Protein AF-A0A1B6FV86-F1 (afdb_monomer_lite)

Sequence (336 aa):
STDTETLLQRIIQLVPPENNPKRLYDQMTKYIEGSVDEIPENNNPLPTEMADIYYLIADHHFKAKTWTKALRYHTLDVCNNPERVDSWACLALARGSMLETKLNSCDALKSELDFLKKAQMSCRCYKTSLELDSGLPTLWIEYGSFSYMVHSFCSRLLKQEQNLSLEMFETLETQKEGMIQAALHCFSEANKLWYTEDGQEMQDERWLHHYMLGKIAEKKQEPASQFLSHYLKSMEFLHLNNAMYPSLVTYNSPQYLAVEALELYYRIHAVILKTLEQSEDKPVDPALRTLFRETIGKVAAGSFARRVTRSEESEGANSGKKTIYIDSEETRMATV

Secondary structure (DSSP, 8-state):
-HHHHHHHHHHHTTS-TTT-GGGGHHHHHHHHHTS-SSPPP-SSPPPGGGTTHHHHHHHHHHHTT-HHHHHHHHHHHHHH-TT-HHHHHHHHHHHHHHHHHHHHT-PPPS-HHHHHHHHHHHHHHHHHHHHH-TT-HHHHHHHHHHHHHHHHHHHHHHHH-S---HHHHHHHHHHHHHHHHHHHHHHHHHHHHHTSTGGGGS---HHHHHHHHHHHHHHTT--HHHHHHHHHHHHHHHHHTT----SS--SSSPPTTHHHHHHHHHHHHHHHHHHHHTTTTSPPPHHHHHHHHHHHHHHHHSHHHHT--HHHHHHHHHHTTS--------------

Structure (mmCIF, N/CA/C/O backbone):
data_AF-A0A1B6FV86-F1
#
_entry.id   AF-A0A1B6FV86-F1
#
loop_
_atom_site.group_PDB
_atom_site.id
_atom_site.type_symbol
_atom_site.label_atom_id
_atom_site.label_alt_id
_atom_site.label_comp_id
_atom_site.label_asym_id
_atom_site.label_entity_id
_atom_site.label_seq_id
_atom_site.pdbx_PDB_ins_code
_atom_site.Cartn_x
_atom_site.Cartn_y
_atom_site.Cartn_z
_atom_site.occupancy
_atom_site.B_iso_or_equiv
_atom_site.auth_seq_id
_atom_site.auth_comp_id
_atom_site.auth_asym_id
_atom_site.auth_atom_id
_atom_site.pdbx_PDB_model_num
ATOM 1 N N . SER A 1 1 ? 29.298 -4.304 -5.342 1.00 79.69 1 SER A N 1
ATOM 2 C CA . SER A 1 1 ? 29.940 -3.074 -4.828 1.00 79.69 1 SER A CA 1
ATOM 3 C C . SER A 1 1 ? 29.804 -1.975 -5.877 1.00 79.69 1 SER A C 1
ATOM 5 O O . SER A 1 1 ? 29.280 -2.257 -6.951 1.00 79.69 1 SER A O 1
ATOM 7 N N . THR A 1 2 ? 30.258 -0.748 -5.607 1.00 86.75 2 THR A N 1
ATOM 8 C CA . THR A 1 2 ? 30.319 0.328 -6.617 1.00 86.75 2 THR A CA 1
ATOM 9 C C . THR A 1 2 ? 31.151 -0.077 -7.839 1.00 86.75 2 THR A C 1
ATOM 11 O O . THR A 1 2 ? 30.746 0.181 -8.966 1.00 86.75 2 THR A O 1
ATOM 14 N N . ASP A 1 3 ? 32.251 -0.812 -7.640 1.00 89.75 3 ASP A N 1
ATOM 15 C CA . ASP A 1 3 ? 33.088 -1.308 -8.746 1.00 89.75 3 ASP A CA 1
ATOM 16 C C . ASP A 1 3 ? 32.319 -2.258 -9.674 1.00 89.75 3 ASP A C 1
ATOM 18 O O . ASP A 1 3 ? 32.478 -2.209 -10.893 1.00 89.75 3 ASP A O 1
ATOM 22 N N . THR A 1 4 ? 31.443 -3.094 -9.101 1.00 89.75 4 THR A N 1
ATOM 23 C CA . THR A 1 4 ? 30.549 -3.967 -9.872 1.00 89.75 4 THR A CA 1
ATOM 24 C C . THR A 1 4 ? 29.577 -3.144 -10.712 1.00 89.75 4 THR A C 1
ATOM 26 O O . THR A 1 4 ? 29.448 -3.401 -11.902 1.00 89.75 4 THR A O 1
ATOM 29 N N . GLU A 1 5 ? 28.926 -2.133 -10.130 1.00 93.00 5 GLU A N 1
ATOM 30 C CA . GLU A 1 5 ? 28.002 -1.261 -10.869 1.00 93.00 5 GLU A CA 1
ATOM 31 C C . GLU A 1 5 ? 28.707 -0.553 -12.034 1.00 93.00 5 GLU A C 1
ATOM 33 O O . GLU A 1 5 ? 28.198 -0.558 -13.156 1.00 93.00 5 GLU A O 1
ATOM 38 N N . THR A 1 6 ? 29.918 -0.045 -11.810 1.00 93.94 6 THR A N 1
ATOM 39 C CA . THR A 1 6 ? 30.692 0.648 -12.844 1.00 93.94 6 THR A CA 1
ATOM 40 C C . THR A 1 6 ? 31.118 -0.302 -13.965 1.00 93.94 6 THR A C 1
ATOM 42 O O . THR A 1 6 ? 31.094 0.074 -15.140 1.00 93.94 6 THR A O 1
ATOM 45 N N . LEU A 1 7 ? 31.473 -1.548 -13.635 1.00 95.38 7 LEU A N 1
ATOM 46 C CA . LEU A 1 7 ? 31.746 -2.586 -14.628 1.00 95.38 7 LEU A CA 1
ATOM 47 C C . LEU A 1 7 ? 30.503 -2.881 -15.480 1.00 95.38 7 LEU A C 1
ATOM 49 O O . LEU A 1 7 ? 30.591 -2.843 -16.707 1.00 95.38 7 LEU A O 1
ATOM 53 N N . LEU A 1 8 ? 29.345 -3.112 -14.853 1.00 95.81 8 LEU A N 1
ATOM 54 C CA . LEU A 1 8 ? 28.094 -3.380 -15.569 1.00 95.81 8 LEU A CA 1
ATOM 55 C C . LEU A 1 8 ? 27.690 -2.193 -16.460 1.00 95.81 8 LEU A C 1
ATOM 57 O O . LEU A 1 8 ? 27.282 -2.392 -17.603 1.00 95.81 8 LEU A O 1
ATOM 61 N N . GLN A 1 9 ? 27.889 -0.954 -15.997 1.00 94.56 9 GLN A N 1
ATOM 62 C CA . GLN A 1 9 ? 27.648 0.245 -16.804 1.00 94.56 9 GLN A CA 1
ATOM 63 C C . GLN A 1 9 ? 28.547 0.339 -18.041 1.00 94.56 9 GLN A C 1
ATOM 65 O O . GLN A 1 9 ? 28.104 0.829 -19.079 1.00 94.56 9 GLN A O 1
ATOM 70 N N . ARG A 1 10 ? 29.798 -0.129 -17.965 1.00 95.81 10 ARG A N 1
ATOM 71 C CA . ARG A 1 10 ? 30.677 -0.220 -19.143 1.00 95.81 10 ARG A CA 1
ATOM 72 C C . ARG A 1 10 ? 30.218 -1.313 -20.099 1.00 95.81 10 ARG A C 1
ATOM 74 O O . ARG A 1 10 ? 30.247 -1.103 -21.305 1.00 95.81 10 ARG A O 1
ATOM 81 N N . ILE A 1 11 ? 29.752 -2.444 -19.575 1.00 94.88 11 ILE A N 1
ATOM 82 C CA . ILE A 1 11 ? 29.253 -3.555 -20.391 1.00 94.88 11 ILE A CA 1
ATOM 83 C C . ILE A 1 11 ? 28.005 -3.134 -21.183 1.00 94.88 11 ILE A C 1
ATOM 85 O O . ILE A 1 11 ? 27.957 -3.358 -22.390 1.00 94.88 11 ILE A O 1
ATOM 89 N N . ILE A 1 12 ? 27.031 -2.448 -20.567 1.00 96.00 12 ILE A N 1
ATOM 90 C CA . ILE A 1 12 ? 25.820 -2.004 -21.290 1.00 96.00 12 ILE A CA 1
ATOM 91 C C . ILE A 1 12 ? 26.105 -0.974 -22.398 1.00 96.00 12 ILE A C 1
ATOM 93 O O . ILE A 1 12 ? 25.269 -0.785 -23.277 1.00 96.00 12 ILE A O 1
ATOM 97 N N . GLN A 1 13 ? 27.265 -0.302 -22.383 1.00 94.62 13 GLN A N 1
ATOM 98 C CA . GLN A 1 13 ? 27.682 0.597 -23.472 1.00 94.62 13 GLN A CA 1
ATOM 99 C C . GLN A 1 13 ? 28.137 -0.161 -24.724 1.00 94.62 13 GLN A C 1
ATOM 101 O O . GLN A 1 13 ? 28.189 0.431 -25.799 1.00 94.62 13 GLN A O 1
ATOM 106 N N . LEU A 1 14 ? 28.452 -1.451 -24.591 1.00 94.38 14 LEU A N 1
ATOM 107 C CA . LEU A 1 14 ? 28.851 -2.327 -25.693 1.00 94.38 14 LEU A CA 1
ATOM 108 C C . LEU A 1 14 ? 27.660 -3.077 -26.309 1.00 94.38 14 LEU A C 1
ATOM 110 O O . LEU A 1 14 ? 27.839 -3.788 -27.294 1.00 94.38 14 LEU A O 1
ATOM 114 N N . VAL A 1 15 ? 26.456 -2.932 -25.740 1.00 94.12 15 VAL A N 1
ATOM 115 C CA . VAL A 1 15 ? 25.238 -3.574 -26.248 1.00 94.12 15 VAL A CA 1
ATOM 116 C C . VAL A 1 15 ? 24.878 -2.977 -27.614 1.00 94.12 15 VAL A C 1
ATOM 118 O O . VAL A 1 15 ? 24.689 -1.756 -27.700 1.00 94.12 15 VAL A O 1
ATOM 121 N N . PRO A 1 16 ? 24.740 -3.805 -28.668 1.00 93.94 16 PRO A N 1
ATOM 122 C CA . PRO A 1 16 ? 24.332 -3.336 -29.985 1.00 93.94 16 PRO A CA 1
ATOM 123 C C . PRO A 1 16 ? 22.984 -2.595 -29.942 1.00 93.94 16 PRO A C 1
ATOM 125 O O . PRO A 1 16 ? 22.100 -2.987 -29.171 1.00 93.94 16 PRO A O 1
ATOM 128 N N . PRO A 1 17 ? 22.785 -1.529 -30.741 1.00 92.94 17 PRO A N 1
ATOM 129 C CA . PRO A 1 17 ? 21.547 -0.742 -30.734 1.00 92.94 17 PRO A CA 1
ATOM 130 C C . PRO A 1 17 ? 20.266 -1.571 -30.903 1.00 92.94 17 PRO A C 1
ATOM 132 O O . PRO A 1 17 ? 19.247 -1.260 -30.291 1.00 92.94 17 PRO A O 1
ATOM 135 N N . GLU A 1 18 ? 20.324 -2.632 -31.700 1.00 93.06 18 GLU A N 1
ATOM 136 C CA . GLU A 1 18 ? 19.225 -3.548 -31.988 1.00 93.06 18 GLU A CA 1
ATOM 137 C C . GLU A 1 18 ? 18.808 -4.402 -30.780 1.00 93.06 18 GLU A C 1
ATOM 139 O O . GLU A 1 18 ? 17.623 -4.715 -30.657 1.00 93.06 18 GLU A O 1
ATOM 144 N N . ASN A 1 19 ? 19.740 -4.743 -29.883 1.00 93.88 19 ASN A N 1
ATOM 145 C CA . ASN A 1 19 ? 19.478 -5.478 -28.637 1.00 93.88 19 ASN A CA 1
ATOM 146 C C . ASN A 1 19 ? 19.234 -4.539 -27.448 1.00 93.88 19 ASN A C 1
ATOM 148 O O . ASN A 1 19 ? 18.856 -4.978 -26.364 1.00 93.88 19 ASN A O 1
ATOM 152 N N . ASN A 1 20 ? 19.482 -3.238 -27.613 1.00 94.69 20 ASN A N 1
ATOM 153 C CA . ASN A 1 20 ? 19.390 -2.289 -26.518 1.00 94.69 20 ASN A CA 1
ATOM 154 C C . ASN A 1 20 ? 17.914 -2.031 -26.147 1.00 94.69 20 ASN A C 1
ATOM 156 O O . ASN A 1 20 ? 17.175 -1.457 -26.958 1.00 94.69 20 ASN A O 1
ATOM 160 N N . PRO A 1 21 ? 17.474 -2.346 -24.910 1.00 96.12 21 PRO A N 1
ATOM 161 C CA . PRO A 1 21 ? 16.077 -2.185 -24.498 1.00 96.12 21 PRO A CA 1
ATOM 162 C C . PRO A 1 21 ? 15.603 -0.728 -24.521 1.00 96.12 21 PRO A C 1
ATOM 164 O O . PRO A 1 21 ? 14.400 -0.466 -24.519 1.00 96.12 21 PRO A O 1
ATOM 167 N N . LYS A 1 22 ? 16.520 0.246 -24.631 1.00 96.38 22 LYS A N 1
ATOM 168 C CA . LYS A 1 22 ? 16.180 1.661 -24.823 1.00 96.38 22 LYS A CA 1
ATOM 169 C C . LYS A 1 22 ? 15.247 1.892 -26.019 1.00 96.38 22 LYS A C 1
ATOM 171 O O . LYS A 1 22 ? 14.461 2.833 -25.977 1.00 96.38 22 LYS A O 1
ATOM 176 N N . ARG A 1 23 ? 15.282 1.033 -27.045 1.00 96.62 23 ARG A N 1
ATOM 177 C CA . ARG A 1 23 ? 14.371 1.099 -28.204 1.00 96.62 23 ARG A CA 1
ATOM 178 C C . ARG A 1 23 ? 12.884 0.980 -27.829 1.00 96.62 23 ARG A C 1
ATOM 180 O O . ARG A 1 23 ? 12.042 1.490 -28.559 1.00 96.62 23 ARG A O 1
ATOM 187 N N . LEU A 1 24 ? 12.569 0.332 -26.703 1.00 97.62 24 LEU A N 1
ATOM 188 C CA . LEU A 1 24 ? 11.203 0.136 -26.199 1.00 97.62 24 LEU A CA 1
ATOM 189 C C . LEU A 1 24 ? 10.837 1.110 -25.072 1.00 97.62 24 LEU A C 1
ATOM 191 O O . LEU A 1 24 ? 9.680 1.160 -24.662 1.00 97.62 24 LEU A O 1
ATOM 195 N N . TYR A 1 25 ? 11.795 1.902 -24.585 1.00 97.44 25 TYR A N 1
ATOM 196 C CA . TYR A 1 25 ? 11.649 2.697 -23.364 1.00 97.44 25 TYR A CA 1
ATOM 197 C C . TYR A 1 25 ? 10.448 3.648 -23.404 1.00 97.44 25 TYR A C 1
ATOM 199 O O . TYR A 1 25 ? 9.687 3.724 -22.440 1.00 97.44 25 TYR A O 1
ATOM 207 N N . ASP A 1 26 ? 10.242 4.346 -24.522 1.00 97.38 26 ASP A N 1
ATOM 208 C CA . ASP A 1 26 ? 9.137 5.301 -24.660 1.00 97.38 26 ASP A CA 1
ATOM 209 C C . ASP A 1 26 ? 7.776 4.592 -24.710 1.00 97.38 26 ASP A C 1
ATOM 211 O O . ASP A 1 26 ? 6.803 5.073 -24.133 1.00 97.38 26 ASP A O 1
ATOM 215 N N . GLN A 1 27 ? 7.698 3.428 -25.363 1.00 97.44 27 GLN A N 1
ATOM 216 C CA . GLN A 1 27 ? 6.469 2.626 -25.422 1.00 97.44 27 GLN A CA 1
ATOM 217 C C . GLN A 1 27 ? 6.145 2.016 -24.056 1.00 97.44 27 GLN A C 1
ATOM 219 O O . GLN A 1 27 ? 5.007 2.090 -23.601 1.00 97.44 27 GLN A O 1
ATOM 224 N N . MET A 1 28 ? 7.159 1.505 -23.358 1.00 98.12 28 MET A N 1
ATOM 225 C CA . MET A 1 28 ? 7.019 0.997 -21.997 1.00 98.12 28 MET A CA 1
ATOM 226 C C . MET A 1 28 ? 6.614 2.108 -21.024 1.00 98.12 28 MET A C 1
ATOM 228 O O . MET A 1 28 ? 5.786 1.902 -20.143 1.00 98.12 28 MET A O 1
ATOM 232 N N . THR A 1 29 ? 7.151 3.316 -21.200 1.00 97.56 29 THR A N 1
ATOM 233 C CA . THR A 1 29 ? 6.748 4.478 -20.402 1.00 97.56 29 THR A CA 1
ATOM 234 C C . THR A 1 29 ? 5.276 4.809 -20.636 1.00 97.56 29 THR A C 1
ATOM 236 O O . THR A 1 29 ? 4.545 4.968 -19.664 1.00 97.56 29 THR A O 1
ATOM 239 N N . LYS A 1 30 ? 4.804 4.806 -21.891 1.00 97.44 30 LYS A N 1
ATOM 240 C CA . LYS A 1 30 ? 3.376 4.980 -22.207 1.00 97.44 30 LYS A CA 1
ATOM 241 C C . LYS A 1 30 ? 2.499 3.902 -21.574 1.00 97.44 30 LYS A C 1
ATOM 243 O O . LYS A 1 30 ? 1.404 4.227 -21.115 1.00 97.44 30 LYS A O 1
ATOM 248 N N . TYR A 1 31 ? 2.968 2.651 -21.532 1.00 97.81 31 TYR A N 1
ATOM 249 C CA . TYR A 1 31 ? 2.277 1.585 -20.809 1.00 97.81 31 TYR A CA 1
ATOM 250 C C . TYR A 1 31 ? 2.189 1.954 -19.330 1.00 97.81 31 TYR A C 1
ATOM 252 O O . TYR A 1 31 ? 1.092 2.128 -18.815 1.00 97.81 31 TYR A O 1
ATOM 260 N N . ILE A 1 32 ? 3.316 2.214 -18.664 1.00 97.88 32 ILE A N 1
ATOM 261 C CA . ILE A 1 32 ? 3.346 2.589 -17.241 1.00 97.88 32 ILE A CA 1
ATOM 262 C C . ILE A 1 32 ? 2.443 3.802 -16.942 1.00 97.88 32 ILE A C 1
ATOM 264 O O . ILE A 1 32 ? 1.784 3.832 -15.908 1.00 97.88 32 ILE A O 1
ATOM 268 N N . GLU A 1 33 ? 2.384 4.787 -17.839 1.00 95.81 33 GLU A N 1
ATOM 269 C CA . GLU A 1 33 ? 1.574 6.006 -17.707 1.00 95.81 33 GLU A CA 1
ATOM 270 C C . GLU A 1 33 ? 0.063 5.805 -17.853 1.00 95.81 33 GLU A C 1
ATOM 272 O O . GLU A 1 33 ? -0.683 6.723 -17.523 1.00 95.81 33 GLU A O 1
ATOM 277 N N . GLY A 1 34 ? -0.411 4.658 -18.342 1.00 93.81 34 GLY A N 1
ATOM 278 C CA . GLY A 1 34 ? -1.843 4.493 -18.629 1.00 93.81 34 GLY A CA 1
ATOM 279 C C . GLY A 1 34 ? -2.242 4.779 -20.078 1.00 93.81 34 GLY A C 1
ATOM 280 O O . GLY A 1 34 ? -3.418 4.682 -20.400 1.00 93.81 34 GLY A O 1
ATOM 281 N N . SER A 1 35 ? -1.304 5.167 -20.948 1.00 95.12 35 SER A N 1
ATOM 282 C CA . SER A 1 35 ? -1.621 5.649 -22.305 1.00 95.12 35 SER A CA 1
ATOM 283 C C . SER A 1 35 ? -1.833 4.530 -23.328 1.00 95.12 35 SER A C 1
ATOM 285 O O . SER A 1 35 ? -2.452 4.758 -24.364 1.00 95.12 35 SER A O 1
ATOM 287 N N . VAL A 1 36 ? -1.278 3.346 -23.069 1.00 94.94 36 VAL A N 1
ATOM 288 C CA . VAL A 1 36 ? -1.491 2.119 -23.853 1.00 94.94 36 VAL A CA 1
ATOM 289 C C . VAL A 1 36 ? -1.719 0.953 -22.900 1.00 94.94 36 VAL A C 1
ATOM 291 O O . VAL A 1 36 ? -1.244 1.004 -21.764 1.00 94.94 36 VAL A O 1
ATOM 294 N N . ASP A 1 37 ? -2.421 -0.084 -23.352 1.00 92.94 37 ASP A N 1
ATOM 295 C CA . ASP A 1 37 ? -2.804 -1.217 -22.499 1.00 92.94 37 ASP A CA 1
ATOM 296 C C . ASP A 1 37 ? -1.944 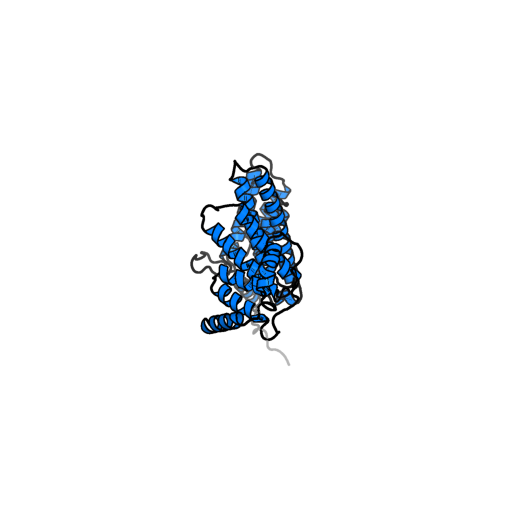-2.465 -22.649 1.00 92.94 37 ASP A C 1
ATOM 298 O O . ASP A 1 37 ? -1.959 -3.328 -21.775 1.00 92.94 37 ASP A O 1
ATOM 302 N N . GLU A 1 38 ? -1.134 -2.520 -23.700 1.00 94.00 38 GLU A N 1
ATOM 303 C CA . GLU A 1 38 ? -0.274 -3.659 -23.993 1.00 94.00 38 GLU A CA 1
ATOM 304 C C . GLU A 1 38 ? 1.184 -3.349 -23.648 1.00 94.00 38 GLU A C 1
ATOM 306 O O . GLU A 1 38 ? 1.690 -2.247 -23.897 1.00 94.00 38 GLU A O 1
ATOM 311 N N . ILE A 1 39 ? 1.861 -4.339 -23.067 1.00 95.88 39 ILE A N 1
ATOM 312 C CA . ILE A 1 39 ? 3.304 -4.296 -22.838 1.00 95.88 39 ILE A CA 1
ATOM 313 C C . ILE A 1 39 ? 3.996 -4.432 -24.205 1.00 95.88 39 ILE A C 1
ATOM 315 O O . ILE A 1 39 ? 3.659 -5.345 -24.959 1.00 95.88 39 ILE A O 1
ATOM 319 N N . PRO A 1 40 ? 4.954 -3.554 -24.556 1.00 95.56 40 PRO A N 1
ATOM 320 C CA . PRO A 1 40 ? 5.606 -3.606 -25.860 1.00 95.56 40 PRO A CA 1
ATOM 321 C C . PRO A 1 40 ? 6.428 -4.889 -26.039 1.00 95.56 40 PRO A C 1
ATOM 323 O O . PRO A 1 40 ? 7.213 -5.265 -25.168 1.00 95.56 40 PRO A O 1
ATOM 326 N N . GLU A 1 41 ? 6.293 -5.521 -27.205 1.00 95.06 41 GLU A N 1
ATOM 327 C CA . GLU A 1 41 ? 6.979 -6.773 -27.527 1.00 95.06 41 GLU A CA 1
ATOM 328 C C . GLU A 1 41 ? 8.484 -6.565 -27.782 1.00 95.06 41 GLU A C 1
ATOM 330 O O . GLU A 1 41 ? 8.918 -5.710 -28.569 1.00 95.06 41 GLU A O 1
ATOM 335 N N . ASN A 1 42 ? 9.310 -7.389 -27.134 1.00 94.81 42 ASN A N 1
ATOM 336 C CA . ASN A 1 42 ? 10.758 -7.365 -27.290 1.00 94.81 42 ASN A CA 1
ATOM 337 C C . ASN A 1 42 ? 11.255 -8.422 -28.288 1.00 94.81 42 ASN A C 1
ATOM 339 O O . ASN A 1 42 ? 11.769 -9.465 -27.907 1.00 94.81 42 ASN A O 1
ATOM 343 N N . ASN A 1 43 ? 11.204 -8.091 -29.581 1.00 94.12 43 ASN A N 1
ATOM 344 C CA . ASN A 1 43 ? 11.636 -8.997 -30.667 1.00 94.12 43 ASN A CA 1
ATOM 345 C C . ASN A 1 43 ? 13.152 -9.259 -30.774 1.00 94.12 43 ASN A C 1
ATOM 347 O O . ASN A 1 43 ? 13.585 -9.986 -31.663 1.00 94.12 43 ASN A O 1
ATOM 351 N N . ASN A 1 44 ? 13.974 -8.631 -29.933 1.00 95.00 44 ASN A N 1
ATOM 352 C CA . ASN A 1 44 ? 15.426 -8.803 -29.949 1.00 95.00 44 ASN A CA 1
ATOM 353 C C . ASN A 1 44 ? 15.980 -8.587 -28.532 1.00 95.00 44 ASN A C 1
ATOM 355 O O . ASN A 1 44 ? 16.535 -7.518 -28.248 1.00 95.00 44 ASN A O 1
ATOM 359 N N . PRO A 1 45 ? 15.737 -9.543 -27.616 1.00 94.56 45 PRO A N 1
ATOM 360 C CA . PRO A 1 45 ? 16.187 -9.438 -26.238 1.00 94.56 45 PRO A CA 1
ATOM 361 C C . PRO A 1 45 ? 17.711 -9.533 -26.136 1.00 94.56 45 PRO A C 1
ATOM 363 O O . PRO A 1 45 ? 18.414 -9.911 -27.079 1.00 94.56 45 PRO A O 1
ATOM 366 N N . LEU A 1 46 ? 18.238 -9.170 -24.970 1.00 95.19 46 LEU A N 1
ATOM 367 C CA . LEU A 1 46 ? 19.628 -9.454 -24.632 1.00 95.19 46 LEU A CA 1
ATOM 368 C C . LEU A 1 46 ? 19.867 -10.972 -24.558 1.00 95.19 46 LEU A C 1
ATOM 370 O O . LEU A 1 46 ? 18.946 -11.717 -24.215 1.00 95.19 46 LEU A O 1
ATOM 374 N N . PRO A 1 47 ? 21.107 -11.432 -24.806 1.00 93.19 47 PRO A N 1
ATOM 375 C CA . PRO A 1 47 ? 21.503 -12.805 -24.508 1.00 93.19 47 PRO A CA 1
ATOM 376 C C . PRO A 1 47 ? 21.232 -13.167 -23.043 1.00 93.19 47 PRO A C 1
ATOM 378 O O . PRO A 1 47 ? 21.345 -12.311 -22.160 1.00 93.19 47 PRO A O 1
ATOM 381 N N . THR A 1 48 ? 20.927 -14.438 -22.778 1.00 92.12 48 THR A N 1
ATOM 382 C CA . THR A 1 48 ? 20.573 -14.946 -21.443 1.00 92.12 48 THR A CA 1
ATOM 383 C C . THR A 1 48 ? 21.637 -14.623 -20.392 1.00 92.12 48 THR A C 1
ATOM 385 O O . THR A 1 48 ? 21.307 -14.267 -19.266 1.00 92.12 48 THR A O 1
ATOM 388 N N . GLU A 1 49 ? 22.917 -14.653 -20.765 1.00 92.75 49 GLU A N 1
ATOM 389 C CA . GLU A 1 49 ? 24.054 -14.343 -19.889 1.00 92.75 49 GLU A CA 1
ATOM 390 C C . GLU A 1 49 ? 24.070 -12.881 -19.414 1.00 92.75 49 GLU A C 1
ATOM 392 O O . GLU A 1 49 ? 24.726 -12.547 -18.428 1.00 92.75 49 GLU A O 1
ATOM 397 N N . MET A 1 50 ? 23.364 -12.000 -20.124 1.00 94.06 50 MET A N 1
ATOM 398 C CA . MET A 1 50 ? 23.242 -10.576 -19.823 1.00 94.06 50 MET A CA 1
ATOM 399 C C . MET A 1 50 ? 21.821 -10.172 -19.424 1.00 94.06 50 MET A C 1
ATOM 401 O O . MET A 1 50 ? 21.585 -8.986 -19.191 1.00 94.06 50 MET A O 1
ATOM 405 N N . ALA A 1 51 ? 20.881 -11.117 -19.326 1.00 93.19 51 ALA A N 1
ATOM 406 C CA . ALA A 1 51 ? 19.470 -10.818 -19.100 1.00 93.19 51 ALA A CA 1
ATOM 407 C C . ALA A 1 51 ? 19.239 -10.007 -17.815 1.00 93.19 51 ALA A C 1
ATOM 409 O O . ALA A 1 51 ? 18.403 -9.111 -17.801 1.00 93.19 51 ALA A O 1
ATOM 410 N N . ASP A 1 52 ? 20.024 -10.246 -16.763 1.00 96.31 52 ASP A N 1
ATOM 411 C CA . ASP A 1 52 ? 19.864 -9.582 -15.463 1.00 96.31 52 ASP A CA 1
ATOM 412 C C . ASP A 1 52 ? 20.613 -8.241 -15.340 1.00 96.31 52 ASP A C 1
ATOM 414 O O . ASP A 1 52 ? 20.534 -7.581 -14.303 1.00 96.31 52 ASP A O 1
ATOM 418 N N . ILE A 1 53 ? 21.373 -7.808 -16.356 1.00 97.25 53 ILE A N 1
ATOM 419 C CA . ILE A 1 53 ? 22.322 -6.692 -16.198 1.00 97.25 53 ILE A CA 1
ATOM 420 C C . ILE A 1 53 ? 21.647 -5.380 -15.781 1.00 97.25 53 ILE A C 1
ATOM 422 O O . ILE A 1 53 ? 22.164 -4.653 -14.930 1.00 97.25 53 ILE A O 1
ATOM 426 N N . TYR A 1 54 ? 20.481 -5.083 -16.356 1.00 97.94 54 TYR A N 1
ATOM 427 C CA . TYR A 1 54 ? 19.725 -3.874 -16.045 1.00 97.94 54 TYR A CA 1
ATOM 428 C C . TYR A 1 54 ? 19.095 -3.954 -14.655 1.00 97.94 54 TYR A C 1
ATOM 430 O O . TYR A 1 54 ? 19.193 -2.977 -13.911 1.00 97.94 54 TYR A O 1
ATOM 438 N N . TYR A 1 55 ? 18.549 -5.114 -14.270 1.00 98.06 55 TYR A N 1
ATOM 439 C CA . TYR A 1 55 ? 18.061 -5.372 -12.914 1.00 98.06 55 TYR A CA 1
ATOM 440 C C . TYR A 1 55 ? 19.152 -5.159 -11.858 1.00 98.06 55 TYR A C 1
ATOM 442 O O . TYR A 1 55 ? 18.939 -4.420 -10.903 1.00 98.06 55 TYR A O 1
ATOM 450 N N . LEU A 1 56 ? 20.350 -5.717 -12.055 1.00 97.56 56 LEU A N 1
ATOM 451 C CA . LEU A 1 56 ? 21.452 -5.607 -11.090 1.00 97.56 56 LEU A CA 1
ATOM 452 C C . LEU A 1 56 ? 21.925 -4.158 -10.888 1.00 97.56 56 LEU A C 1
ATOM 454 O O . LEU A 1 56 ? 22.200 -3.738 -9.761 1.00 97.56 56 LEU A O 1
ATOM 458 N N . ILE A 1 57 ? 22.006 -3.370 -11.967 1.00 97.44 57 ILE A N 1
ATOM 459 C CA . ILE A 1 57 ? 22.320 -1.934 -11.872 1.00 97.44 57 ILE A CA 1
ATOM 460 C C . ILE A 1 57 ? 21.182 -1.190 -11.157 1.00 97.44 57 ILE A C 1
ATOM 462 O O . ILE A 1 57 ? 21.431 -0.307 -10.330 1.00 97.44 57 ILE A O 1
ATOM 466 N N . ALA A 1 58 ? 19.931 -1.532 -11.470 1.00 97.81 58 ALA A N 1
ATOM 467 C CA . ALA A 1 58 ? 18.764 -0.903 -10.874 1.00 97.81 58 ALA A CA 1
ATOM 468 C C . ALA A 1 58 ? 18.667 -1.174 -9.366 1.00 97.81 58 ALA A C 1
ATOM 470 O O . ALA A 1 58 ? 18.523 -0.223 -8.600 1.00 97.81 58 ALA A O 1
ATOM 471 N N . ASP A 1 59 ? 18.854 -2.424 -8.941 1.00 97.12 59 ASP A N 1
ATOM 472 C CA . ASP A 1 59 ? 18.841 -2.859 -7.542 1.00 97.12 59 ASP A CA 1
ATOM 473 C C . ASP A 1 59 ? 19.946 -2.175 -6.720 1.00 97.12 59 ASP A C 1
ATOM 475 O O . ASP A 1 59 ? 19.696 -1.683 -5.617 1.00 97.12 59 ASP A O 1
ATOM 479 N N . HIS A 1 60 ? 21.152 -2.019 -7.283 1.00 96.69 60 HIS A N 1
ATOM 480 C CA . HIS A 1 60 ? 22.205 -1.215 -6.651 1.00 96.69 60 HIS A CA 1
ATOM 481 C C . HIS A 1 60 ? 21.723 0.216 -6.357 1.00 96.69 60 HIS A C 1
ATOM 483 O O . HIS A 1 60 ? 21.880 0.724 -5.242 1.00 96.69 60 HIS A O 1
ATOM 489 N N . HIS A 1 61 ? 21.101 0.865 -7.344 1.00 97.19 61 HIS A N 1
ATOM 490 C CA . HIS A 1 61 ? 20.568 2.215 -7.186 1.00 97.19 61 HIS A CA 1
ATOM 491 C C . HIS A 1 61 ? 19.348 2.286 -6.264 1.00 97.19 61 HIS A C 1
ATOM 493 O O . HIS A 1 61 ? 19.193 3.296 -5.568 1.00 97.19 61 HIS A O 1
ATOM 499 N N . PHE A 1 62 ? 18.510 1.250 -6.249 1.00 96.94 62 PHE A N 1
ATOM 500 C CA . PHE A 1 62 ? 17.337 1.123 -5.389 1.00 96.94 62 PHE A CA 1
ATOM 501 C C . PHE A 1 62 ? 17.761 1.034 -3.920 1.00 96.94 62 PHE A C 1
ATOM 503 O O . PHE A 1 62 ? 17.323 1.842 -3.102 1.00 96.94 62 PHE A O 1
ATOM 510 N N . LYS A 1 63 ? 18.723 0.157 -3.601 1.00 95.69 63 LYS A N 1
ATOM 511 C CA . LYS A 1 63 ? 19.325 0.035 -2.261 1.00 95.69 63 LYS A CA 1
ATOM 512 C C . LYS A 1 63 ? 20.006 1.327 -1.805 1.00 95.69 63 LYS A C 1
ATOM 514 O O . LYS A 1 63 ? 19.919 1.693 -0.635 1.00 95.69 63 LYS A O 1
ATOM 519 N N . ALA A 1 64 ? 20.623 2.063 -2.731 1.00 95.62 64 ALA A N 1
ATOM 520 C CA . ALA A 1 64 ? 21.201 3.382 -2.471 1.00 95.62 64 ALA A CA 1
ATOM 521 C C . ALA A 1 64 ? 20.165 4.527 -2.409 1.00 95.62 64 ALA A C 1
ATOM 523 O O . ALA A 1 64 ? 20.549 5.684 -2.236 1.00 95.62 64 ALA A O 1
ATOM 524 N N . LYS A 1 65 ? 18.865 4.239 -2.585 1.00 95.94 65 LYS A N 1
ATOM 525 C CA . LYS A 1 65 ? 17.760 5.219 -2.635 1.00 95.94 65 LYS A CA 1
ATOM 526 C C . LYS A 1 65 ? 17.949 6.311 -3.695 1.00 95.94 65 LYS A C 1
ATOM 528 O O . LYS A 1 65 ? 17.408 7.412 -3.602 1.00 95.94 65 LYS A O 1
ATOM 533 N N . THR A 1 66 ? 18.705 6.009 -4.750 1.00 96.50 66 THR A N 1
ATOM 534 C CA . THR A 1 66 ? 18.906 6.894 -5.906 1.00 96.50 66 THR A CA 1
ATOM 535 C C . THR A 1 66 ? 17.784 6.693 -6.926 1.00 96.50 66 THR A C 1
ATOM 537 O O . THR A 1 66 ? 17.993 6.194 -8.034 1.00 96.50 66 THR A O 1
ATOM 540 N N . TRP A 1 67 ? 16.566 7.081 -6.534 1.00 96.19 67 TRP A N 1
ATOM 541 C CA . TRP A 1 67 ? 15.317 6.692 -7.199 1.00 96.19 67 TRP A CA 1
ATOM 542 C C . TRP A 1 67 ? 15.278 6.965 -8.700 1.00 96.19 67 TRP A C 1
ATOM 544 O O . TRP A 1 67 ? 14.900 6.087 -9.464 1.00 96.19 67 TRP A O 1
ATOM 554 N N . THR A 1 68 ? 15.738 8.131 -9.163 1.00 96.19 68 THR A N 1
ATOM 555 C CA . THR A 1 68 ? 15.735 8.463 -10.599 1.00 96.19 68 THR A CA 1
ATOM 556 C C . THR A 1 68 ? 16.532 7.457 -11.434 1.00 96.19 68 THR A C 1
ATOM 558 O O . THR A 1 68 ? 16.112 7.090 -12.531 1.00 96.19 68 THR A O 1
ATOM 561 N N . LYS A 1 69 ? 17.679 6.989 -10.921 1.00 96.88 69 LYS A N 1
ATOM 562 C CA . LYS A 1 69 ? 18.495 5.979 -11.604 1.00 96.88 69 LYS A CA 1
ATOM 563 C C . LYS A 1 69 ? 17.864 4.594 -11.486 1.00 96.88 69 LYS A C 1
ATOM 565 O O . LYS A 1 69 ? 17.785 3.900 -12.494 1.00 96.88 69 LYS A O 1
ATOM 570 N N . ALA A 1 70 ? 17.373 4.234 -10.299 1.00 97.88 70 ALA A N 1
ATOM 571 C CA . ALA A 1 70 ? 16.688 2.962 -10.069 1.00 97.88 70 ALA A CA 1
ATOM 572 C C . ALA A 1 70 ? 15.487 2.795 -11.015 1.00 97.88 70 ALA A C 1
ATOM 574 O O . ALA A 1 70 ? 15.405 1.806 -11.735 1.00 97.88 70 ALA A O 1
ATOM 575 N N . LEU A 1 71 ? 14.620 3.810 -11.105 1.00 98.25 71 LEU A N 1
ATOM 576 C CA . LEU A 1 71 ? 13.470 3.818 -12.010 1.00 98.25 71 LEU A CA 1
ATOM 577 C C . LEU A 1 71 ? 13.896 3.670 -13.468 1.00 98.25 71 LEU A C 1
ATOM 579 O O . LEU A 1 71 ? 13.334 2.856 -14.188 1.00 98.25 71 LEU A O 1
ATOM 583 N N . ARG A 1 72 ? 14.912 4.421 -13.910 1.00 98.06 72 ARG A N 1
ATOM 584 C CA . ARG A 1 72 ? 15.405 4.329 -15.289 1.00 98.06 72 ARG A CA 1
ATOM 585 C C . ARG A 1 72 ? 15.876 2.915 -15.631 1.00 98.06 72 ARG A C 1
ATOM 587 O O . ARG A 1 72 ? 15.541 2.412 -16.700 1.00 98.06 72 ARG A O 1
ATOM 594 N N . TYR A 1 73 ? 16.677 2.301 -14.764 1.00 98.31 73 TYR A N 1
ATOM 595 C CA . TYR A 1 73 ? 17.252 0.989 -15.045 1.00 98.31 73 TYR A CA 1
ATOM 596 C C . TYR A 1 73 ? 16.246 -0.151 -14.862 1.00 98.31 73 TYR A C 1
ATOM 598 O O . TYR A 1 73 ? 16.255 -1.052 -15.690 1.00 98.31 73 TYR A O 1
ATOM 606 N N . HIS A 1 74 ? 15.318 -0.080 -13.902 1.00 98.62 74 HIS A N 1
ATOM 607 C CA . HIS A 1 74 ? 14.221 -1.052 -13.845 1.00 98.62 74 HIS A CA 1
ATOM 608 C C . HIS A 1 74 ? 13.274 -0.919 -15.043 1.00 98.62 74 HIS A C 1
ATOM 610 O O . HIS A 1 74 ? 12.826 -1.934 -15.555 1.00 98.62 74 HIS A O 1
ATOM 616 N N . THR A 1 75 ? 13.010 0.293 -15.557 1.00 98.56 75 THR A N 1
ATOM 617 C CA . THR A 1 75 ? 12.227 0.446 -16.799 1.00 98.56 75 THR A CA 1
ATOM 618 C C . THR A 1 75 ? 12.936 -0.224 -17.979 1.00 98.56 75 THR A C 1
ATOM 620 O O . THR A 1 75 ? 12.293 -0.886 -18.787 1.00 98.56 75 THR A O 1
ATOM 623 N N . LEU A 1 76 ? 14.264 -0.086 -18.084 1.00 98.31 76 LEU A N 1
ATOM 624 C CA . LEU A 1 76 ? 15.050 -0.803 -19.095 1.00 98.31 76 LEU A CA 1
ATOM 625 C C . LEU A 1 76 ? 15.034 -2.319 -18.868 1.00 98.31 76 LEU A C 1
ATOM 627 O O . LEU A 1 76 ? 15.002 -3.065 -19.842 1.00 98.31 76 LEU A O 1
ATOM 631 N N . ASP A 1 77 ? 15.021 -2.768 -17.612 1.00 98.50 77 ASP A N 1
ATOM 632 C CA . ASP A 1 77 ? 14.909 -4.186 -17.292 1.00 98.50 77 ASP A CA 1
ATOM 633 C C . ASP A 1 77 ? 13.555 -4.755 -17.709 1.00 98.50 77 ASP A C 1
ATOM 635 O O . ASP A 1 77 ? 13.556 -5.742 -18.421 1.00 98.50 77 ASP A O 1
ATOM 639 N N . VAL A 1 78 ? 12.421 -4.118 -17.393 1.00 98.31 78 VAL A N 1
ATOM 640 C CA . VAL A 1 78 ? 11.100 -4.617 -17.835 1.00 98.31 78 VAL A CA 1
ATOM 641 C C . VAL A 1 78 ? 10.897 -4.502 -19.348 1.00 98.31 78 VAL A C 1
ATOM 643 O O . VAL A 1 78 ? 10.110 -5.247 -19.918 1.00 98.31 78 VAL A O 1
ATOM 646 N N . CYS A 1 79 ? 11.625 -3.608 -20.031 1.00 98.06 79 CYS A N 1
ATOM 647 C CA . CYS A 1 79 ? 11.692 -3.619 -21.497 1.00 98.06 79 CYS A CA 1
ATOM 648 C C . CYS A 1 79 ? 12.393 -4.879 -22.022 1.00 98.06 79 CYS A C 1
ATOM 650 O O . CYS A 1 79 ? 12.056 -5.350 -23.104 1.00 98.06 79 CYS A O 1
ATOM 652 N N . ASN A 1 80 ? 13.389 -5.397 -21.295 1.00 97.50 80 ASN A N 1
ATOM 653 C CA . ASN A 1 80 ? 14.096 -6.613 -21.682 1.00 97.50 80 ASN A CA 1
ATOM 654 C C . ASN A 1 80 ? 13.387 -7.891 -21.201 1.00 97.50 80 ASN A C 1
ATOM 656 O O . ASN A 1 80 ? 13.254 -8.834 -21.972 1.00 97.50 80 ASN A O 1
ATOM 660 N N . ASN A 1 81 ? 12.935 -7.883 -19.947 1.00 96.88 81 ASN A N 1
ATOM 661 C CA . ASN A 1 81 ? 12.381 -8.980 -19.162 1.00 96.88 81 ASN A CA 1
ATOM 662 C C . ASN A 1 81 ? 11.012 -8.561 -18.579 1.00 96.88 81 ASN A C 1
ATOM 664 O O . ASN A 1 81 ? 10.908 -8.291 -17.378 1.00 96.88 81 ASN A O 1
ATOM 668 N N . PRO A 1 82 ? 9.952 -8.468 -19.398 1.00 96.94 82 PRO A N 1
ATOM 669 C CA . PRO A 1 82 ? 8.641 -8.007 -18.933 1.00 96.94 82 PRO A CA 1
ATOM 670 C C . PRO A 1 82 ? 8.002 -8.931 -17.888 1.00 96.94 82 PRO A C 1
ATOM 672 O O . PRO A 1 82 ? 7.139 -8.483 -17.143 1.00 96.94 82 PRO A O 1
ATOM 675 N N . GLU A 1 83 ? 8.443 -10.185 -17.789 1.00 96.94 83 GLU A N 1
ATOM 676 C CA . GLU A 1 83 ? 7.949 -11.172 -16.819 1.00 96.94 83 GLU A CA 1
ATOM 677 C C . GLU A 1 83 ? 8.682 -11.121 -15.465 1.00 96.94 83 GLU A C 1
ATOM 679 O O . GLU A 1 83 ? 8.350 -11.872 -14.549 1.00 96.94 83 GLU A O 1
ATOM 684 N N . ARG A 1 84 ? 9.681 -10.238 -15.288 1.00 97.62 84 ARG A N 1
ATOM 685 C CA . ARG A 1 84 ? 10.386 -10.125 -14.004 1.00 97.62 84 ARG A CA 1
ATOM 686 C C . ARG A 1 84 ? 9.533 -9.381 -12.977 1.00 97.62 84 ARG A C 1
ATOM 688 O O . ARG A 1 84 ? 9.513 -8.148 -12.944 1.00 97.62 84 ARG A O 1
ATOM 695 N N . VAL A 1 85 ? 8.920 -10.148 -12.081 1.00 98.25 85 VAL A N 1
ATOM 696 C CA . VAL A 1 85 ? 8.092 -9.671 -10.962 1.00 98.25 85 VAL A CA 1
ATOM 697 C C . VAL A 1 85 ? 8.788 -8.568 -10.153 1.00 98.25 85 VAL A C 1
ATOM 699 O O . VAL A 1 85 ? 8.219 -7.487 -9.978 1.00 98.25 85 VAL A O 1
ATOM 702 N N . ASP A 1 86 ? 10.039 -8.800 -9.739 1.00 97.88 86 ASP A N 1
ATOM 703 C CA . ASP A 1 86 ? 10.810 -7.884 -8.885 1.00 97.88 86 ASP A CA 1
ATOM 704 C C . ASP A 1 86 ? 11.016 -6.503 -9.511 1.00 97.88 86 ASP A C 1
ATOM 706 O O . ASP A 1 86 ? 10.931 -5.486 -8.825 1.00 97.88 86 ASP A O 1
ATOM 710 N N . SER A 1 87 ? 11.259 -6.424 -10.823 1.00 98.38 87 SER A N 1
ATOM 711 C CA . SER A 1 87 ? 11.472 -5.130 -11.480 1.00 98.38 87 SER A CA 1
ATOM 712 C C . SER A 1 87 ? 10.205 -4.283 -11.493 1.00 98.38 87 SER A C 1
ATOM 714 O O . SER A 1 87 ? 10.281 -3.072 -11.268 1.00 98.38 87 SER A O 1
ATOM 716 N N . TRP A 1 88 ? 9.037 -4.902 -11.684 1.00 98.69 88 TRP A N 1
ATOM 717 C CA . TRP A 1 88 ? 7.750 -4.220 -11.557 1.00 98.69 88 TRP A CA 1
ATOM 718 C C . TRP A 1 88 ? 7.469 -3.788 -10.116 1.00 98.69 88 TRP A C 1
ATOM 720 O O . TRP A 1 88 ? 7.095 -2.632 -9.892 1.00 98.69 88 TRP A O 1
ATOM 730 N N . ALA A 1 89 ? 7.734 -4.658 -9.139 1.00 98.62 89 ALA A N 1
ATOM 731 C CA . ALA A 1 89 ? 7.607 -4.329 -7.722 1.00 98.62 89 ALA A CA 1
ATOM 732 C C . ALA A 1 89 ? 8.510 -3.142 -7.339 1.00 98.62 89 ALA A C 1
ATOM 734 O O . ALA A 1 89 ? 8.041 -2.157 -6.769 1.00 98.62 89 ALA A O 1
ATOM 735 N N . CYS A 1 90 ? 9.787 -3.158 -7.731 1.00 98.44 90 CYS A N 1
ATOM 736 C CA . CYS A 1 90 ? 10.729 -2.069 -7.471 1.00 98.44 90 CYS A CA 1
ATOM 737 C C . CYS A 1 90 ? 10.326 -0.758 -8.165 1.00 98.44 90 CYS A C 1
ATOM 739 O O . CYS A 1 90 ? 10.464 0.319 -7.577 1.00 98.44 90 CYS A O 1
ATOM 741 N N . LEU A 1 91 ? 9.790 -0.811 -9.390 1.00 98.56 91 LEU A N 1
ATOM 742 C CA . LEU A 1 91 ? 9.229 0.361 -10.074 1.00 98.56 91 LEU A CA 1
ATOM 743 C C . LEU A 1 91 ? 8.055 0.974 -9.304 1.00 98.56 91 LEU A C 1
ATOM 745 O O . LEU A 1 91 ? 7.923 2.205 -9.270 1.00 98.56 91 LEU A O 1
ATOM 749 N N . ALA A 1 92 ? 7.204 0.134 -8.717 1.00 98.56 92 ALA A N 1
ATOM 750 C CA . ALA A 1 92 ? 6.067 0.559 -7.918 1.00 98.56 92 ALA A CA 1
ATOM 751 C C . ALA A 1 92 ? 6.525 1.184 -6.593 1.00 98.56 92 ALA A C 1
ATOM 753 O O . ALA A 1 92 ? 6.181 2.339 -6.317 1.00 98.56 92 ALA A O 1
ATOM 754 N N . LEU A 1 93 ? 7.376 0.469 -5.850 1.00 98.31 93 LEU A N 1
ATOM 755 C CA . LEU A 1 93 ? 7.917 0.860 -4.546 1.00 98.31 93 LEU A CA 1
ATOM 756 C C . LEU A 1 93 ? 8.728 2.155 -4.625 1.00 98.31 93 LEU A C 1
ATOM 758 O O . LEU A 1 93 ? 8.475 3.080 -3.861 1.00 98.31 93 LEU A O 1
ATOM 762 N N . ALA A 1 94 ? 9.645 2.287 -5.591 1.00 98.06 94 ALA A N 1
ATOM 763 C CA . ALA A 1 94 ? 10.457 3.498 -5.732 1.00 98.06 94 ALA A CA 1
ATOM 764 C C . ALA A 1 94 ? 9.593 4.740 -6.008 1.00 98.06 94 ALA A C 1
ATOM 766 O O . ALA A 1 94 ? 9.817 5.797 -5.414 1.00 98.06 94 ALA A O 1
ATOM 767 N N . ARG A 1 95 ? 8.576 4.626 -6.880 1.00 97.50 95 ARG A N 1
ATOM 768 C CA . ARG A 1 95 ? 7.611 5.718 -7.106 1.00 97.50 95 ARG A CA 1
ATOM 769 C C . ARG A 1 95 ? 6.796 6.001 -5.846 1.00 97.50 95 ARG A C 1
ATOM 771 O O . ARG A 1 95 ? 6.629 7.168 -5.497 1.00 97.50 95 ARG A O 1
ATOM 778 N N . GLY A 1 96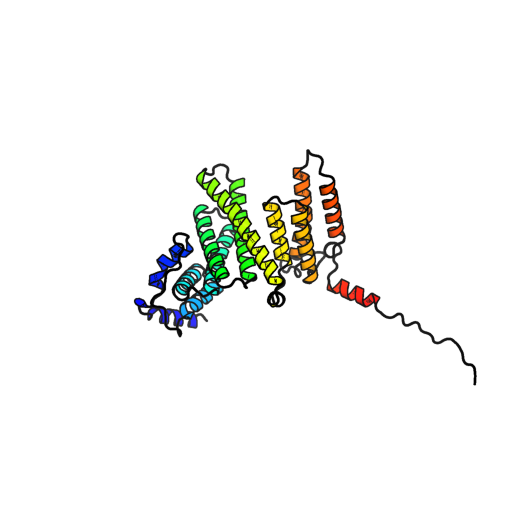 ? 6.340 4.954 -5.158 1.00 97.19 96 GLY A N 1
ATOM 779 C CA . GLY A 1 96 ? 5.606 5.048 -3.899 1.00 97.19 96 GLY A CA 1
ATOM 780 C C . GLY A 1 96 ? 6.380 5.832 -2.842 1.00 97.19 96 GLY A C 1
ATOM 781 O O . GLY A 1 96 ? 5.888 6.850 -2.362 1.00 97.19 96 GLY A O 1
ATOM 782 N N . SER A 1 97 ? 7.633 5.451 -2.582 1.00 96.25 97 SER A N 1
ATOM 783 C CA . SER A 1 97 ? 8.508 6.124 -1.615 1.00 96.25 97 SER A CA 1
ATOM 784 C C . SER A 1 97 ? 8.770 7.588 -1.970 1.00 96.25 97 SER A C 1
ATOM 786 O O . SER A 1 97 ? 8.817 8.441 -1.082 1.00 96.25 97 SER A O 1
ATOM 788 N N . MET A 1 98 ? 8.930 7.919 -3.257 1.00 96.00 98 MET A N 1
ATOM 789 C CA . MET A 1 98 ? 9.077 9.314 -3.692 1.00 96.00 98 MET A CA 1
ATOM 790 C C . MET A 1 98 ? 7.820 10.142 -3.397 1.00 96.00 98 MET A C 1
ATOM 792 O O . MET A 1 98 ? 7.932 11.281 -2.942 1.00 96.00 98 MET A O 1
ATOM 796 N N . LEU A 1 99 ? 6.633 9.586 -3.657 1.00 96.00 99 LEU A N 1
ATOM 797 C CA . LEU A 1 99 ? 5.357 10.260 -3.412 1.00 96.00 99 LEU A CA 1
ATOM 798 C C . LEU A 1 99 ? 5.068 10.403 -1.918 1.00 96.00 99 LEU A C 1
ATOM 800 O O . LEU A 1 99 ? 4.678 11.482 -1.478 1.00 96.00 99 LEU A O 1
ATOM 804 N N . GLU A 1 100 ? 5.324 9.359 -1.137 1.00 94.81 100 GLU A N 1
ATOM 805 C CA . GLU A 1 100 ? 5.194 9.387 0.317 1.00 94.81 100 GLU A CA 1
ATOM 806 C C . GLU A 1 100 ? 6.129 10.431 0.938 1.00 94.81 100 GLU A C 1
ATOM 808 O O . GLU A 1 100 ? 5.681 11.297 1.688 1.00 94.81 100 GLU A O 1
ATOM 813 N N . THR A 1 101 ? 7.412 10.426 0.556 1.00 94.31 101 THR A N 1
ATOM 814 C CA . THR A 1 101 ? 8.386 11.433 1.011 1.00 94.31 101 THR A CA 1
ATOM 815 C C . THR A 1 101 ? 7.900 12.842 0.682 1.00 94.31 101 THR A C 1
ATOM 817 O O . THR A 1 101 ? 8.031 13.752 1.498 1.00 94.31 101 THR A O 1
ATOM 820 N N . LYS A 1 102 ? 7.308 13.031 -0.505 1.00 93.25 102 LYS A N 1
ATOM 821 C CA . LYS A 1 102 ? 6.791 14.333 -0.921 1.00 93.25 102 LYS A CA 1
ATOM 822 C C . LYS A 1 102 ? 5.573 14.774 -0.105 1.00 93.25 102 LYS A C 1
ATOM 824 O O . LYS A 1 102 ? 5.459 15.961 0.176 1.00 93.25 102 LYS A O 1
ATOM 829 N N . LEU A 1 103 ? 4.691 13.855 0.287 1.00 92.38 103 LEU A N 1
ATOM 830 C CA . LEU A 1 103 ? 3.567 14.166 1.177 1.00 92.38 103 LEU A CA 1
ATOM 831 C C . LEU A 1 103 ? 4.027 14.452 2.612 1.00 92.38 103 LEU A C 1
ATOM 833 O O . LEU A 1 103 ? 3.465 15.326 3.268 1.00 92.38 103 LEU A O 1
ATOM 837 N N . ASN A 1 104 ? 5.054 13.745 3.082 1.00 91.75 104 ASN A N 1
ATOM 838 C CA . ASN A 1 104 ? 5.597 13.898 4.430 1.00 91.75 104 ASN A CA 1
ATOM 839 C C . ASN A 1 104 ? 6.510 15.125 4.583 1.00 91.75 104 ASN A C 1
ATOM 841 O O . ASN A 1 104 ? 6.788 15.525 5.710 1.00 91.75 104 ASN A O 1
ATOM 845 N N . SER A 1 105 ? 6.960 15.750 3.485 1.00 89.81 105 SER A N 1
ATOM 846 C CA . SER A 1 105 ? 7.782 16.969 3.554 1.00 89.81 105 SER A CA 1
ATOM 847 C C . SER A 1 105 ? 7.000 18.210 3.993 1.00 89.81 105 SER A C 1
ATOM 849 O O . SER A 1 105 ? 7.612 19.237 4.266 1.00 89.81 105 SER A O 1
ATOM 851 N N . CYS A 1 106 ? 5.665 18.127 4.066 1.00 80.56 106 CYS A N 1
ATOM 852 C CA . CYS A 1 106 ? 4.763 19.239 4.389 1.00 80.56 106 CYS A CA 1
ATOM 853 C C . CYS A 1 106 ? 4.878 20.451 3.443 1.00 80.56 106 CYS A C 1
ATOM 855 O O . CYS A 1 106 ? 4.297 21.500 3.717 1.00 80.56 106 CYS A O 1
ATOM 857 N N . ASP A 1 107 ? 5.583 20.313 2.318 1.00 84.19 107 ASP A N 1
ATOM 858 C CA . ASP A 1 107 ? 5.638 21.339 1.284 1.00 84.19 107 ASP A CA 1
ATOM 859 C C . ASP A 1 107 ? 4.395 21.269 0.402 1.00 84.19 107 ASP A C 1
ATOM 861 O O . ASP A 1 107 ? 3.935 20.180 0.044 1.00 84.19 107 ASP A O 1
ATOM 865 N N . ALA A 1 108 ? 3.930 22.427 -0.066 1.00 81.31 108 ALA A N 1
ATOM 866 C CA . ALA A 1 108 ? 2.889 22.477 -1.082 1.00 81.31 108 ALA A CA 1
ATOM 867 C C . ALA A 1 108 ? 3.295 21.662 -2.325 1.00 81.31 108 ALA A C 1
ATOM 869 O O . ALA A 1 108 ? 4.442 21.711 -2.805 1.00 81.31 108 ALA A O 1
ATOM 870 N N . LEU A 1 109 ? 2.341 20.895 -2.853 1.00 86.81 109 LEU A N 1
ATOM 871 C CA . LEU A 1 109 ? 2.513 20.248 -4.143 1.00 86.81 109 LEU A CA 1
ATOM 872 C C . LEU A 1 109 ? 2.532 21.323 -5.230 1.00 86.81 109 LEU A C 1
ATOM 874 O O . LEU A 1 109 ? 1.817 22.314 -5.174 1.00 86.81 109 LEU A O 1
ATOM 878 N N . LYS A 1 110 ? 3.386 21.124 -6.236 1.00 85.38 110 LYS A N 1
ATOM 879 C CA . LYS A 1 110 ? 3.404 22.004 -7.413 1.00 85.38 110 LYS A CA 1
ATOM 880 C C . LYS A 1 110 ? 2.196 21.757 -8.317 1.00 85.38 110 LYS A C 1
ATOM 882 O O . LYS A 1 110 ? 1.800 22.642 -9.062 1.00 85.38 110 LYS A O 1
ATOM 887 N N . SER A 1 111 ? 1.703 20.520 -8.316 1.00 90.75 111 SER A N 1
ATOM 888 C CA . SER A 1 111 ? 0.543 20.083 -9.077 1.00 90.75 111 SER A CA 1
ATOM 889 C C . SER A 1 111 ? 0.003 18.789 -8.476 1.00 90.75 111 SER A C 1
ATOM 891 O O . SER A 1 111 ? 0.704 17.776 -8.405 1.00 90.75 111 SER A O 1
ATOM 893 N N . GLU A 1 112 ? -1.259 18.821 -8.077 1.00 91.75 112 GLU A N 1
ATOM 894 C CA . GLU A 1 112 ? -2.019 17.677 -7.580 1.00 91.75 112 GLU A CA 1
ATOM 895 C C . GLU A 1 112 ? -2.241 16.665 -8.709 1.00 91.75 112 GLU A C 1
ATOM 897 O O . GLU A 1 112 ? -2.150 15.460 -8.496 1.00 91.75 112 GLU A O 1
ATOM 902 N N . LEU A 1 113 ? -2.437 17.145 -9.941 1.00 92.38 113 LEU A N 1
ATOM 903 C CA . LEU A 1 113 ? -2.605 16.286 -11.111 1.00 92.38 113 LEU A CA 1
ATOM 904 C C . LEU A 1 113 ? -1.328 15.497 -11.439 1.00 92.38 113 LEU A C 1
ATOM 906 O O . LEU A 1 113 ? -1.408 14.315 -11.763 1.00 92.38 113 LEU A O 1
ATOM 910 N N . ASP A 1 114 ? -0.148 16.117 -11.333 1.00 94.31 114 ASP A N 1
ATOM 911 C CA . ASP A 1 114 ? 1.135 15.413 -11.494 1.00 94.31 114 ASP A CA 1
ATOM 912 C C . ASP A 1 114 ? 1.332 14.344 -10.408 1.00 94.31 114 ASP A C 1
ATOM 914 O O . ASP A 1 114 ? 1.781 13.234 -10.700 1.00 94.31 114 ASP A O 1
ATOM 918 N N . PHE A 1 115 ? 0.936 14.646 -9.165 1.00 95.62 115 PHE A N 1
ATOM 919 C CA . PHE A 1 115 ? 0.934 13.663 -8.082 1.00 95.62 115 PHE A CA 1
ATOM 920 C C . PHE A 1 115 ? 0.038 12.462 -8.419 1.00 95.62 115 PHE A C 1
ATOM 922 O O . PHE A 1 115 ? 0.495 11.322 -8.340 1.00 95.62 115 PHE A O 1
ATOM 929 N N . LEU A 1 116 ? -1.205 12.704 -8.850 1.00 96.19 116 LEU A N 1
ATOM 930 C CA . LEU A 1 116 ? -2.153 11.640 -9.199 1.00 96.19 116 LEU A CA 1
ATOM 931 C C . LEU A 1 116 ? -1.671 10.799 -10.386 1.00 96.19 116 LEU A C 1
ATOM 933 O O . LEU A 1 116 ? -1.743 9.574 -10.324 1.00 96.19 116 LEU A O 1
ATOM 937 N N . LYS A 1 117 ? -1.106 11.423 -11.427 1.00 96.19 117 LYS A N 1
ATOM 938 C CA . LYS A 1 117 ? -0.513 10.704 -12.569 1.00 96.19 117 LYS A CA 1
ATOM 939 C C . LYS A 1 117 ? 0.611 9.771 -12.126 1.00 96.19 117 LYS A C 1
ATOM 941 O O . LYS A 1 117 ? 0.620 8.592 -12.467 1.00 96.19 117 LYS A O 1
ATOM 946 N N . LYS A 1 118 ? 1.536 10.261 -11.297 1.00 96.81 118 LYS A N 1
ATOM 947 C CA . LYS A 1 118 ? 2.617 9.430 -10.742 1.00 96.81 118 LYS A CA 1
ATOM 948 C C . LYS A 1 118 ? 2.088 8.318 -9.840 1.00 96.81 118 LYS A C 1
ATOM 950 O O . LYS A 1 118 ? 2.669 7.233 -9.816 1.00 96.81 118 LYS A O 1
ATOM 955 N N . ALA A 1 119 ? 0.997 8.572 -9.120 1.00 97.94 119 ALA A N 1
ATOM 956 C CA . ALA A 1 119 ? 0.360 7.559 -8.296 1.00 97.94 119 ALA A CA 1
ATOM 957 C C . ALA A 1 119 ? -0.238 6.435 -9.149 1.00 97.94 119 ALA A C 1
ATOM 959 O O . ALA A 1 119 ? -0.003 5.264 -8.867 1.00 97.94 119 ALA A O 1
ATOM 960 N N . GLN A 1 120 ? -0.915 6.783 -10.245 1.00 97.44 120 GLN A N 1
ATOM 961 C CA . GLN A 1 120 ? -1.439 5.818 -11.214 1.00 97.44 120 GLN A CA 1
ATOM 962 C C . GLN A 1 120 ? -0.329 4.963 -11.836 1.00 97.44 120 GLN A C 1
ATOM 964 O O . GLN A 1 120 ? -0.488 3.748 -11.929 1.00 97.44 120 GLN A O 1
ATOM 969 N N . MET A 1 121 ? 0.821 5.560 -12.169 1.00 98.06 121 MET A N 1
ATOM 970 C CA . MET A 1 121 ? 1.988 4.811 -12.654 1.00 98.06 121 MET A CA 1
ATOM 971 C C . MET A 1 121 ? 2.473 3.763 -11.645 1.00 98.06 121 MET A C 1
ATOM 973 O O . MET A 1 121 ? 2.797 2.638 -12.024 1.00 98.06 121 MET A O 1
ATOM 977 N N . SER A 1 122 ? 2.534 4.122 -10.357 1.00 98.31 122 SER A N 1
ATOM 978 C CA . SER A 1 122 ? 2.903 3.189 -9.283 1.00 98.31 122 SER A CA 1
ATOM 979 C C . SER A 1 122 ? 1.862 2.072 -9.144 1.00 98.31 122 SER A C 1
ATOM 981 O O . SER A 1 122 ? 2.232 0.901 -9.157 1.00 98.31 122 SER A O 1
ATOM 983 N N . CYS A 1 123 ? 0.566 2.412 -9.140 1.00 98.38 123 CYS A N 1
ATOM 984 C CA . CYS A 1 123 ? -0.527 1.435 -9.139 1.00 98.38 123 CYS A CA 1
ATOM 985 C C . CYS A 1 123 ? -0.437 0.456 -10.315 1.00 98.38 123 CYS A C 1
ATOM 987 O O . CYS A 1 123 ? -0.656 -0.735 -10.120 1.00 98.38 123 CYS A O 1
ATOM 989 N N . ARG A 1 124 ? -0.117 0.934 -11.526 1.00 98.00 124 ARG A N 1
ATOM 990 C CA . ARG A 1 124 ? 0.029 0.057 -12.692 1.00 98.00 124 ARG A CA 1
ATOM 991 C C . ARG A 1 124 ? 1.175 -0.930 -12.494 1.00 98.00 124 ARG A C 1
ATOM 993 O O . ARG A 1 124 ? 0.971 -2.114 -12.699 1.00 98.00 124 ARG A O 1
ATOM 1000 N N . CYS A 1 125 ? 2.325 -0.468 -12.004 1.00 98.62 125 CYS A N 1
ATOM 1001 C CA . CYS A 1 125 ? 3.467 -1.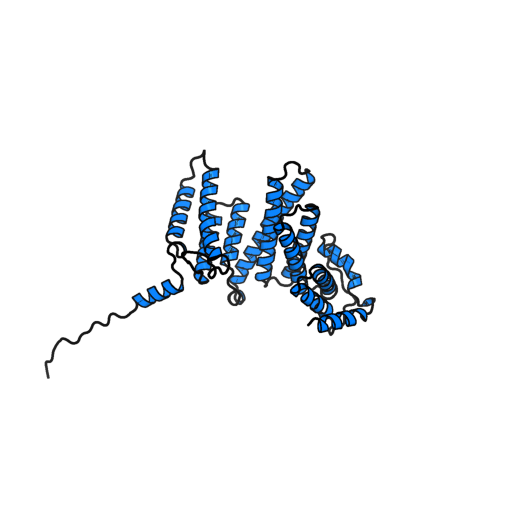341 -11.725 1.00 98.62 125 CYS A CA 1
ATOM 1002 C C . CYS A 1 125 ? 3.155 -2.392 -10.640 1.00 98.62 125 CYS A C 1
ATOM 1004 O O . CYS A 1 125 ? 3.539 -3.547 -10.801 1.00 98.62 125 CYS A O 1
ATOM 1006 N N . TYR A 1 126 ? 2.432 -2.024 -9.571 1.00 98.69 126 TYR A N 1
ATOM 1007 C CA . TYR A 1 126 ? 1.974 -2.993 -8.566 1.00 98.69 126 TYR A CA 1
ATOM 1008 C C . TYR A 1 126 ? 1.079 -4.065 -9.187 1.00 98.69 126 TYR A C 1
ATOM 1010 O O . TYR A 1 126 ? 1.318 -5.250 -8.976 1.00 98.69 126 TYR A O 1
ATOM 1018 N N . LYS A 1 127 ? 0.077 -3.653 -9.976 1.00 98.12 127 LYS A N 1
ATOM 1019 C CA . LYS A 1 127 ? -0.841 -4.579 -10.650 1.00 98.12 127 LYS A CA 1
ATOM 1020 C C . LYS A 1 127 ? -0.101 -5.528 -11.581 1.00 98.12 127 LYS A C 1
ATOM 1022 O O . LYS A 1 127 ? -0.263 -6.726 -11.431 1.00 98.12 127 LYS A O 1
ATOM 1027 N N . THR A 1 128 ? 0.764 -5.011 -12.455 1.00 98.25 128 THR A N 1
ATOM 1028 C CA . THR A 1 128 ? 1.543 -5.848 -13.378 1.00 98.25 128 THR A CA 1
ATOM 1029 C C . THR A 1 128 ? 2.402 -6.867 -12.625 1.00 98.25 128 THR A C 1
ATOM 1031 O O . THR A 1 128 ? 2.465 -8.024 -13.014 1.00 98.25 128 THR A O 1
ATOM 1034 N N . SER A 1 129 ? 3.031 -6.471 -11.513 1.00 98.50 129 SER A N 1
ATOM 1035 C CA . SER A 1 129 ? 3.819 -7.389 -10.679 1.00 98.50 129 SER A CA 1
ATOM 1036 C C . SER A 1 129 ? 2.955 -8.494 -10.050 1.00 98.50 129 SER A C 1
ATOM 1038 O O . SER A 1 129 ? 3.319 -9.663 -10.109 1.00 98.50 129 SER A O 1
ATOM 1040 N N . LEU A 1 130 ? 1.784 -8.140 -9.515 1.00 98.12 130 LEU A N 1
ATOM 1041 C CA . LEU A 1 130 ? 0.856 -9.073 -8.862 1.00 98.12 130 LEU A CA 1
ATOM 1042 C C . LEU A 1 130 ? 0.062 -9.953 -9.843 1.00 98.12 130 LEU A C 1
ATOM 1044 O O . LEU A 1 130 ? -0.407 -11.021 -9.464 1.00 98.12 130 LEU A O 1
ATOM 1048 N N . GLU A 1 131 ? -0.094 -9.516 -11.094 1.00 97.38 131 GLU A N 1
ATOM 1049 C CA . GLU A 1 131 ? -0.622 -10.329 -12.197 1.00 97.38 131 GLU A CA 1
ATOM 1050 C C . GLU A 1 131 ? 0.376 -11.415 -12.624 1.00 97.38 131 GLU A C 1
ATOM 1052 O O . GLU A 1 131 ? -0.043 -12.496 -13.033 1.00 97.38 131 GLU A O 1
ATOM 1057 N N . LEU A 1 132 ? 1.683 -11.142 -12.508 1.00 97.88 132 LEU A N 1
ATOM 1058 C CA . LEU A 1 132 ? 2.744 -12.121 -12.752 1.00 97.88 132 LEU A CA 1
ATOM 1059 C C . LEU A 1 132 ? 2.898 -13.104 -11.583 1.00 97.88 132 LEU A C 1
ATOM 1061 O O . LEU A 1 132 ? 3.072 -14.298 -11.813 1.00 97.88 132 LEU A O 1
ATOM 1065 N N . ASP A 1 133 ? 2.823 -12.614 -10.342 1.00 96.81 133 ASP A N 1
ATOM 1066 C CA . ASP A 1 133 ? 2.844 -13.446 -9.139 1.00 96.81 133 ASP A CA 1
ATOM 1067 C C . ASP A 1 133 ? 1.960 -12.860 -8.027 1.00 96.81 133 ASP A C 1
ATOM 1069 O O . ASP A 1 133 ? 2.307 -11.891 -7.344 1.00 96.81 133 ASP A O 1
ATOM 1073 N N . SER A 1 134 ? 0.803 -13.489 -7.811 1.00 95.19 134 SER A N 1
ATOM 1074 C CA . SER A 1 134 ? -0.140 -13.099 -6.763 1.00 95.19 134 SER A CA 1
ATOM 1075 C C . SER A 1 134 ? 0.227 -13.633 -5.374 1.00 95.19 134 SER A C 1
ATOM 1077 O O . SER A 1 134 ? -0.436 -13.265 -4.405 1.00 95.19 134 SER A O 1
ATOM 1079 N N . GLY A 1 135 ? 1.243 -14.496 -5.256 1.00 93.19 135 GLY A N 1
ATOM 1080 C CA . GLY A 1 135 ? 1.685 -15.150 -4.019 1.00 93.19 135 GLY A CA 1
ATOM 1081 C C . GLY A 1 135 ? 2.539 -14.272 -3.099 1.00 93.19 135 GLY A C 1
ATOM 1082 O O . GLY A 1 135 ? 3.111 -14.770 -2.133 1.00 93.19 135 GLY A O 1
ATOM 1083 N N . LEU A 1 136 ? 2.628 -12.968 -3.375 1.00 92.12 136 LEU A N 1
ATOM 1084 C CA . LEU A 1 136 ? 3.495 -12.018 -2.677 1.00 92.12 136 LEU A CA 1
ATOM 1085 C C . LEU A 1 136 ? 2.713 -11.154 -1.665 1.00 92.12 136 LEU A C 1
ATOM 1087 O O . LEU A 1 136 ? 2.326 -10.026 -1.987 1.00 92.12 136 LEU A O 1
ATOM 1091 N N . PRO A 1 137 ? 2.481 -11.603 -0.416 1.00 92.25 137 PRO A N 1
ATOM 1092 C CA . PRO A 1 137 ? 1.669 -10.850 0.547 1.00 92.25 137 PRO A CA 1
ATOM 1093 C C . PRO A 1 137 ? 2.283 -9.509 0.932 1.00 92.25 137 PRO A C 1
ATOM 1095 O O . PRO A 1 137 ? 1.551 -8.532 1.064 1.00 92.25 137 PRO A O 1
ATOM 1098 N N . THR A 1 138 ? 3.610 -9.419 1.059 1.00 94.06 138 THR A N 1
ATOM 1099 C CA . THR A 1 138 ? 4.281 -8.141 1.334 1.00 94.06 138 THR A CA 1
ATOM 1100 C C . THR A 1 138 ? 3.967 -7.124 0.243 1.00 94.06 138 THR A C 1
ATOM 1102 O O . THR A 1 138 ? 3.672 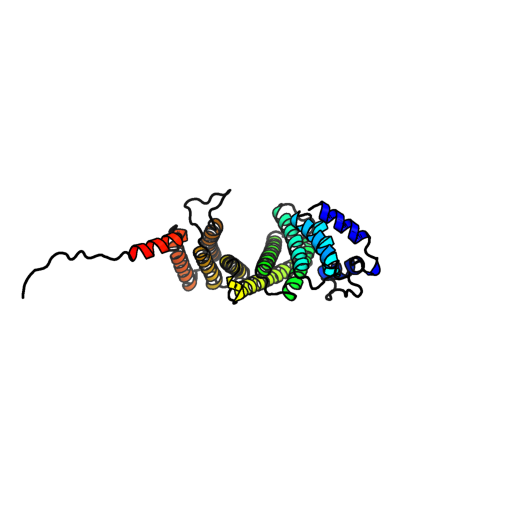-5.972 0.542 1.00 94.06 138 THR A O 1
ATOM 1105 N N . LEU A 1 139 ? 3.937 -7.550 -1.023 1.00 97.06 139 LEU A N 1
ATOM 1106 C CA . LEU A 1 139 ? 3.624 -6.658 -2.133 1.00 97.06 139 LEU A CA 1
ATOM 1107 C C . LEU A 1 139 ? 2.157 -6.202 -2.111 1.00 97.06 139 LEU A C 1
ATOM 1109 O O . LEU A 1 139 ? 1.879 -5.032 -2.373 1.00 97.06 139 LEU A O 1
ATOM 1113 N N . TRP A 1 140 ? 1.227 -7.080 -1.723 1.00 97.88 140 TRP A N 1
ATOM 1114 C CA . TRP A 1 140 ? -0.162 -6.695 -1.461 1.00 97.88 140 TRP A CA 1
ATOM 1115 C C . TRP A 1 140 ? -0.278 -5.673 -0.322 1.00 97.88 140 TRP A C 1
ATOM 1117 O O . TRP A 1 140 ? -1.013 -4.694 -0.456 1.00 97.88 140 TRP A O 1
ATOM 1127 N N . ILE A 1 141 ? 0.455 -5.849 0.782 1.00 97.75 141 ILE A N 1
ATOM 1128 C CA . ILE A 1 141 ? 0.471 -4.898 1.907 1.00 97.75 141 ILE A CA 1
ATOM 1129 C C . ILE A 1 141 ? 0.996 -3.530 1.454 1.00 97.75 141 ILE A C 1
ATOM 1131 O O . ILE A 1 141 ? 0.377 -2.506 1.760 1.00 97.75 141 ILE A O 1
ATOM 1135 N N . GLU A 1 142 ? 2.095 -3.502 0.701 1.00 98.31 142 GLU A N 1
ATOM 1136 C CA . GLU A 1 142 ? 2.688 -2.270 0.171 1.00 98.31 142 GLU A CA 1
ATOM 1137 C C . GLU A 1 142 ? 1.735 -1.565 -0.800 1.00 98.31 142 GLU A C 1
ATOM 1139 O O . GLU A 1 142 ? 1.470 -0.365 -0.666 1.00 98.31 142 GLU A O 1
ATOM 1144 N N . TYR A 1 143 ? 1.119 -2.310 -1.724 1.00 98.75 143 TYR A N 1
ATOM 1145 C CA . TYR A 1 143 ? 0.147 -1.739 -2.653 1.00 98.75 143 TYR A CA 1
ATOM 1146 C C . TYR A 1 143 ? -1.106 -1.215 -1.930 1.00 98.75 143 TYR A C 1
ATOM 1148 O O . TYR A 1 143 ? -1.600 -0.118 -2.224 1.00 98.75 143 TYR A O 1
ATOM 1156 N N . GLY A 1 144 ? -1.606 -1.955 -0.939 1.00 98.69 144 GLY A N 1
ATOM 1157 C CA . GLY A 1 144 ? -2.750 -1.552 -0.127 1.00 98.69 144 GLY A CA 1
ATOM 1158 C C . GLY A 1 144 ? -2.471 -0.293 0.693 1.00 98.69 144 GLY A C 1
ATOM 1159 O O . GLY A 1 144 ? -3.288 0.634 0.714 1.00 98.69 144 GLY A O 1
ATOM 1160 N N . SER A 1 145 ? -1.295 -0.223 1.314 1.00 98.50 145 SER A N 1
ATOM 1161 C CA . SER A 1 145 ? -0.839 0.934 2.092 1.00 98.50 145 SER A CA 1
ATOM 1162 C C . SER A 1 145 ? -0.671 2.168 1.209 1.00 98.50 145 SER A C 1
ATOM 1164 O O . SER A 1 145 ? -1.193 3.240 1.533 1.00 98.50 145 SER A O 1
ATOM 1166 N N . PHE A 1 146 ? -0.037 2.000 0.046 1.00 98.69 146 PHE A N 1
ATOM 1167 C CA . PHE A 1 146 ? 0.102 3.051 -0.955 1.00 98.69 146 PHE A CA 1
ATOM 1168 C C . PHE A 1 146 ? -1.263 3.569 -1.430 1.00 98.69 146 PHE A C 1
ATOM 1170 O O . PHE A 1 146 ? -1.518 4.775 -1.417 1.00 98.69 146 PHE A O 1
ATOM 1177 N N . SER A 1 147 ? -2.184 2.668 -1.774 1.00 98.75 147 SER A N 1
ATOM 1178 C CA . SER A 1 147 ? -3.539 3.030 -2.203 1.00 98.75 147 SER A CA 1
ATOM 1179 C C . SER A 1 147 ? -4.290 3.791 -1.104 1.00 98.75 147 SER A C 1
ATOM 1181 O O . SER A 1 147 ? -4.879 4.844 -1.356 1.00 98.75 147 SER A O 1
ATOM 1183 N N . TYR A 1 148 ? -4.205 3.342 0.152 1.00 98.62 148 TYR A N 1
ATOM 1184 C CA . TYR A 1 148 ? -4.816 4.041 1.286 1.00 98.62 148 TYR A CA 1
ATOM 1185 C C . TYR A 1 148 ? -4.212 5.442 1.521 1.00 98.62 148 TYR A C 1
ATOM 1187 O O . TYR A 1 148 ? -4.934 6.388 1.867 1.00 98.62 148 TYR A O 1
ATOM 1195 N N . MET A 1 149 ? -2.902 5.610 1.307 1.00 98.00 149 MET A N 1
ATOM 1196 C CA . MET A 1 149 ? -2.228 6.912 1.361 1.00 98.00 149 MET A CA 1
ATOM 1197 C C . MET A 1 149 ? -2.777 7.864 0.288 1.00 98.00 149 MET A C 1
ATOM 1199 O O . MET A 1 149 ? -3.143 8.998 0.611 1.00 98.00 149 MET A O 1
ATOM 1203 N N . VAL A 1 150 ? -2.898 7.408 -0.964 1.00 98.31 150 VAL A N 1
ATOM 1204 C CA . VAL A 1 150 ? -3.441 8.215 -2.073 1.00 98.31 150 VAL A CA 1
ATOM 1205 C C . VAL A 1 150 ? -4.919 8.548 -1.840 1.00 98.31 150 VAL A C 1
ATOM 1207 O O . VAL A 1 150 ? -5.322 9.698 -2.026 1.00 98.31 150 VAL A O 1
ATOM 1210 N N . HIS A 1 151 ? -5.720 7.600 -1.337 1.00 98.12 151 HIS A N 1
ATOM 1211 C CA . HIS A 1 151 ? -7.091 7.867 -0.886 1.00 98.12 151 HIS A 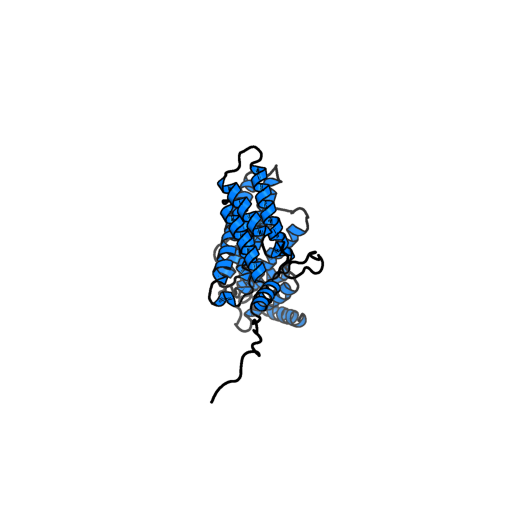CA 1
ATOM 1212 C C . HIS A 1 151 ? -7.127 8.994 0.158 1.00 98.12 151 HIS A C 1
ATOM 1214 O O . HIS A 1 151 ? -7.904 9.944 0.044 1.00 98.12 151 HIS A O 1
ATOM 1220 N N . SER A 1 152 ? -6.267 8.907 1.176 1.00 96.50 152 SER A N 1
ATOM 1221 C CA . SER A 1 152 ? -6.199 9.893 2.259 1.00 96.50 152 SER A CA 1
ATOM 1222 C C . SER A 1 152 ? -5.742 11.266 1.762 1.00 96.50 152 SER A C 1
ATOM 1224 O O . SER A 1 152 ? -6.190 12.287 2.282 1.00 96.50 152 SER A O 1
ATOM 1226 N N . PHE A 1 153 ? -4.871 11.317 0.753 1.00 95.88 153 PHE A N 1
ATOM 1227 C CA . PHE A 1 153 ? -4.528 12.550 0.048 1.00 95.88 153 PHE A CA 1
ATOM 1228 C C . PHE A 1 153 ? -5.756 13.156 -0.647 1.00 95.88 153 PHE A C 1
ATOM 1230 O O . PHE A 1 153 ? -6.137 14.276 -0.309 1.00 95.88 153 PHE A O 1
ATOM 1237 N N . CYS A 1 154 ? -6.436 12.395 -1.512 1.00 96.81 154 CYS A N 1
ATOM 1238 C CA . CYS A 1 154 ? -7.611 12.879 -2.244 1.00 96.81 154 CYS A CA 1
ATOM 1239 C C . CYS A 1 154 ? -8.719 13.346 -1.288 1.00 96.81 154 CYS A C 1
ATOM 1241 O O . CYS A 1 154 ? -9.252 14.443 -1.431 1.00 96.81 154 CYS A O 1
ATOM 1243 N N . SER A 1 155 ? -9.021 12.555 -0.250 1.00 95.94 155 SER A N 1
ATOM 1244 C CA . SER A 1 155 ? -10.047 12.898 0.740 1.00 95.94 155 SER A CA 1
ATOM 1245 C C . SER A 1 155 ? -9.719 14.159 1.542 1.00 95.94 155 SER A C 1
ATOM 1247 O O . SER A 1 155 ? -10.656 14.840 1.959 1.00 95.94 155 SER A O 1
ATOM 1249 N N . ARG A 1 156 ? -8.442 14.447 1.827 1.00 93.69 156 ARG A N 1
ATOM 1250 C CA . ARG A 1 156 ? -8.049 15.690 2.513 1.00 93.69 156 ARG A CA 1
ATOM 1251 C C . ARG A 1 156 ? -8.225 16.886 1.592 1.00 93.69 156 ARG A C 1
ATOM 1253 O O . ARG A 1 156 ? -8.848 17.857 2.005 1.00 93.69 156 ARG A O 1
ATOM 1260 N N . LEU A 1 157 ? -7.757 16.767 0.352 1.00 92.81 157 LEU A N 1
ATOM 1261 C CA . LEU A 1 157 ? -7.844 17.832 -0.640 1.00 92.81 157 LEU A CA 1
ATOM 1262 C C . LEU A 1 157 ? -9.302 18.241 -0.896 1.00 92.81 157 LEU A C 1
ATOM 1264 O O . LEU A 1 157 ? -9.636 19.412 -0.784 1.00 92.81 157 LEU A O 1
ATOM 1268 N N . LEU A 1 158 ? -10.196 17.263 -1.079 1.00 94.31 158 LEU A N 1
ATOM 1269 C CA . LEU A 1 158 ? -11.642 17.482 -1.241 1.00 94.31 158 LEU A CA 1
ATOM 1270 C C . LEU A 1 158 ? -12.319 18.178 -0.046 1.00 94.31 158 LEU A C 1
ATOM 1272 O O . LEU A 1 158 ? -13.375 18.779 -0.207 1.00 94.31 158 LEU A O 1
ATOM 1276 N N . LYS A 1 159 ? -11.755 18.067 1.164 1.00 92.25 159 LYS A N 1
ATOM 1277 C CA . LYS A 1 159 ? -12.307 18.690 2.381 1.00 92.25 159 LYS A CA 1
ATOM 1278 C C . LYS A 1 159 ? -11.750 20.082 2.653 1.00 92.25 159 LYS A C 1
ATOM 1280 O O . LYS A 1 159 ? -12.406 20.863 3.334 1.00 92.25 159 LYS A O 1
ATOM 1285 N N . GLN A 1 160 ? -10.520 20.345 2.223 1.00 89.00 160 GLN A N 1
ATOM 1286 C CA . GLN A 1 160 ? -9.788 21.569 2.547 1.00 89.00 160 GLN A CA 1
ATOM 1287 C C . GLN A 1 160 ? -9.901 22.613 1.436 1.00 89.00 160 GLN A C 1
ATOM 1289 O O . GLN A 1 160 ? -10.022 23.800 1.736 1.00 89.00 160 GLN A O 1
ATOM 1294 N N . GLU A 1 161 ? -9.907 22.183 0.174 1.00 84.69 161 GLU A N 1
ATOM 1295 C CA . GLU A 1 161 ? -9.927 23.088 -0.970 1.00 84.69 161 GLU A CA 1
ATOM 1296 C C . GLU A 1 161 ? -11.352 23.491 -1.341 1.00 84.69 161 GLU A C 1
ATOM 1298 O O . GLU A 1 161 ? -12.151 22.687 -1.817 1.00 84.69 161 GLU A O 1
ATOM 1303 N N . GLN A 1 162 ? -11.664 24.772 -1.145 1.00 76.56 162 GLN A N 1
ATOM 1304 C CA . GLN A 1 162 ? -12.990 25.332 -1.428 1.00 76.56 162 GLN A CA 1
ATOM 1305 C C . GLN A 1 162 ? -13.166 25.756 -2.895 1.00 76.56 162 GLN A C 1
ATOM 1307 O O . GLN A 1 162 ? -14.293 25.909 -3.354 1.00 76.56 162 GLN A O 1
ATOM 1312 N N . ASN A 1 163 ? -12.063 25.922 -3.636 1.00 84.75 163 ASN A N 1
ATOM 1313 C CA . ASN A 1 163 ? -12.045 26.472 -4.997 1.00 84.75 163 ASN A CA 1
ATOM 1314 C C . ASN A 1 163 ? -11.553 25.453 -6.038 1.00 84.75 163 ASN A C 1
ATOM 1316 O O . ASN A 1 163 ? -10.794 25.795 -6.946 1.00 84.75 163 ASN A O 1
ATOM 1320 N N . LEU A 1 164 ? -11.953 24.188 -5.906 1.00 87.94 164 LEU A N 1
ATOM 1321 C CA . LEU A 1 164 ? -11.661 23.178 -6.923 1.00 87.94 164 LEU A CA 1
ATOM 1322 C C . LEU A 1 164 ? -12.508 23.432 -8.175 1.00 87.94 164 LEU A C 1
ATOM 1324 O O . LEU A 1 164 ? -13.702 23.720 -8.085 1.00 87.94 164 LEU A O 1
ATOM 1328 N N . SER A 1 165 ? -11.903 23.290 -9.358 1.00 91.19 165 SER A N 1
ATOM 1329 C CA . SER A 1 165 ? -12.689 23.189 -10.589 1.00 91.19 165 SER A CA 1
ATOM 1330 C C . SER A 1 165 ? -13.557 21.928 -10.541 1.00 91.19 165 SER A C 1
ATOM 1332 O O . SER A 1 165 ? -13.196 20.943 -9.893 1.00 91.19 165 SER A O 1
ATOM 1334 N N . LEU A 1 166 ? -14.686 21.934 -11.255 1.00 91.62 166 LEU A N 1
ATOM 1335 C CA . LEU A 1 166 ? -15.576 20.770 -11.315 1.00 91.62 166 LEU A CA 1
ATOM 1336 C C . LEU A 1 166 ? -14.846 19.518 -11.834 1.00 91.62 166 LEU A C 1
ATOM 1338 O O . LEU A 1 166 ? -15.000 18.438 -11.276 1.00 91.62 166 LEU A O 1
ATOM 1342 N N . GLU A 1 167 ? -13.987 19.690 -12.841 1.00 92.81 167 GLU A N 1
ATOM 1343 C CA . GLU A 1 167 ? -13.150 18.624 -13.406 1.00 92.81 167 GLU A CA 1
ATOM 1344 C C . GLU A 1 167 ? -12.166 18.047 -12.373 1.00 92.81 167 GLU A C 1
ATOM 1346 O O . GLU A 1 167 ? -12.012 16.828 -12.253 1.00 92.81 167 GLU A O 1
ATOM 1351 N N . MET A 1 168 ? -11.512 18.909 -11.586 1.00 92.44 168 MET A N 1
ATOM 1352 C CA . MET A 1 168 ? -10.597 18.460 -10.536 1.00 92.44 168 MET A CA 1
ATOM 1353 C C . MET A 1 168 ? -11.357 17.749 -9.414 1.00 92.44 168 MET A C 1
ATOM 1355 O O . MET A 1 168 ? -10.900 16.720 -8.921 1.00 92.44 168 MET A O 1
ATOM 1359 N N . PHE A 1 169 ? -12.529 18.259 -9.032 1.00 94.00 169 PHE A N 1
ATOM 1360 C CA . PHE A 1 169 ? -13.387 17.621 -8.037 1.00 94.00 169 PHE A CA 1
ATOM 1361 C C . PHE A 1 169 ? -13.792 16.204 -8.470 1.00 94.00 169 PHE A C 1
ATOM 1363 O O . PHE A 1 169 ? -13.609 15.257 -7.707 1.00 94.00 169 PHE A O 1
ATOM 1370 N N . GLU A 1 170 ? -14.266 16.038 -9.708 1.00 94.69 170 GLU A N 1
ATOM 1371 C CA . GLU A 1 170 ? -14.646 14.734 -10.267 1.00 94.69 170 GLU A CA 1
ATOM 1372 C C . GLU A 1 170 ? -13.455 13.767 -10.333 1.00 94.69 170 GLU A C 1
ATOM 1374 O O . GLU A 1 170 ? -13.563 12.602 -9.934 1.00 94.69 170 GLU A O 1
ATOM 1379 N N . THR A 1 171 ? -12.290 14.265 -10.760 1.00 95.12 171 THR A N 1
ATOM 1380 C CA . THR A 1 171 ? -11.044 13.488 -10.781 1.00 95.12 171 THR A CA 1
ATOM 1381 C C . THR A 1 171 ? -10.693 12.985 -9.381 1.00 95.12 171 THR A C 1
ATOM 1383 O O . THR A 1 171 ? -10.413 11.801 -9.194 1.00 95.12 171 THR A O 1
ATOM 1386 N N . LEU A 1 172 ? -10.731 13.864 -8.378 1.00 96.00 172 LEU A N 1
ATOM 1387 C CA . LEU A 1 172 ? -10.381 13.527 -7.001 1.00 96.00 172 LEU A CA 1
ATOM 1388 C C . LEU A 1 172 ? -11.379 12.573 -6.352 1.00 96.00 172 LEU A C 1
ATOM 1390 O O . LEU A 1 172 ? -10.951 11.661 -5.647 1.00 96.00 172 LEU A O 1
ATOM 1394 N N . GLU A 1 173 ? -12.680 12.747 -6.580 1.00 95.94 173 GLU A N 1
ATOM 1395 C CA . GLU A 1 173 ? -13.707 11.821 -6.091 1.00 95.94 173 GLU A CA 1
ATOM 1396 C C . GLU A 1 173 ? -13.527 10.429 -6.707 1.00 95.94 173 GLU A C 1
ATOM 1398 O O . GLU A 1 173 ? -13.480 9.434 -5.979 1.00 95.94 173 GLU A O 1
ATOM 1403 N N . THR A 1 174 ? -13.300 10.363 -8.022 1.00 97.06 174 THR A N 1
ATOM 1404 C CA . THR A 1 174 ? -13.042 9.105 -8.736 1.00 97.06 174 THR A CA 1
ATOM 1405 C C . THR A 1 174 ? -11.790 8.408 -8.208 1.00 97.06 174 THR A C 1
ATOM 1407 O O . THR A 1 174 ? -11.816 7.211 -7.918 1.00 97.06 174 THR A O 1
ATOM 1410 N N . GLN A 1 175 ? -10.685 9.143 -8.030 1.00 97.06 175 GLN A N 1
ATOM 1411 C CA . GLN A 1 175 ? -9.456 8.575 -7.473 1.00 97.06 175 GLN A CA 1
ATOM 1412 C C . GLN A 1 175 ? -9.637 8.159 -6.010 1.00 97.06 175 GLN A C 1
ATOM 1414 O O . GLN A 1 175 ? -9.211 7.072 -5.632 1.00 97.06 175 GLN A O 1
ATOM 1419 N N . LYS A 1 176 ? -10.305 8.967 -5.180 1.00 97.62 176 LYS A N 1
ATOM 1420 C CA . LYS A 1 176 ? -10.589 8.633 -3.776 1.00 97.62 176 LYS A CA 1
ATOM 1421 C C . LYS A 1 176 ? -11.345 7.306 -3.665 1.00 97.62 176 LYS A C 1
ATOM 1423 O O . LYS A 1 176 ? -10.969 6.487 -2.821 1.00 97.62 176 LYS A O 1
ATOM 1428 N N . GLU A 1 177 ? -12.376 7.098 -4.484 1.00 97.81 177 GLU A N 1
ATOM 1429 C CA . GLU A 1 177 ? -13.164 5.861 -4.479 1.00 97.81 177 GLU A CA 1
ATOM 1430 C C . GLU A 1 177 ? -12.367 4.681 -5.054 1.00 97.81 177 GLU A C 1
ATOM 1432 O O . GLU A 1 177 ? -12.260 3.631 -4.425 1.00 97.81 177 GLU A O 1
ATOM 1437 N N . GLY A 1 178 ? -11.700 4.859 -6.197 1.00 98.19 178 GLY A N 1
ATOM 1438 C CA . GLY A 1 178 ? -10.870 3.802 -6.783 1.00 98.19 178 GLY A CA 1
ATOM 1439 C C . GLY A 1 178 ? -9.759 3.327 -5.840 1.00 98.19 178 GLY A C 1
ATOM 1440 O O . GLY A 1 178 ? -9.518 2.127 -5.707 1.00 98.19 178 GLY A O 1
ATOM 1441 N N . MET A 1 179 ? -9.113 4.253 -5.129 1.00 98.62 179 MET A N 1
ATOM 1442 C CA . MET A 1 179 ? -8.018 3.939 -4.211 1.00 98.62 179 MET A CA 1
ATOM 1443 C C . MET A 1 179 ? -8.481 3.240 -2.929 1.00 98.62 179 MET A C 1
ATOM 1445 O O . MET A 1 179 ? -7.761 2.376 -2.429 1.00 98.62 179 MET A O 1
ATOM 1449 N N . ILE A 1 180 ? -9.672 3.552 -2.396 1.00 98.62 180 ILE A N 1
ATOM 1450 C CA . ILE A 1 180 ? -10.174 2.825 -1.217 1.00 98.62 180 ILE A CA 1
ATOM 1451 C C . ILE A 1 180 ? -10.571 1.390 -1.570 1.00 98.62 180 ILE A C 1
ATOM 1453 O O . ILE A 1 180 ? -10.333 0.480 -0.778 1.00 98.62 180 ILE A O 1
ATOM 1457 N N . GLN A 1 181 ? -11.108 1.171 -2.773 1.00 98.56 181 GLN A N 1
ATOM 1458 C CA . GLN A 1 181 ? -11.428 -0.167 -3.273 1.00 98.56 181 GLN A CA 1
ATOM 1459 C C . GLN A 1 181 ? -10.160 -0.975 -3.563 1.00 98.56 181 GLN A C 1
ATOM 1461 O O . GLN A 1 181 ? -10.084 -2.145 -3.194 1.00 98.56 181 GLN A O 1
ATOM 1466 N N . ALA A 1 182 ? -9.134 -0.347 -4.150 1.00 98.69 182 ALA A N 1
ATOM 1467 C CA . ALA A 1 182 ? -7.832 -0.980 -4.345 1.00 98.69 182 ALA A CA 1
ATOM 1468 C C . ALA A 1 182 ? -7.209 -1.393 -3.004 1.00 98.69 182 ALA A C 1
ATOM 1470 O O . ALA A 1 182 ? -6.801 -2.542 -2.851 1.00 98.69 182 ALA A O 1
ATOM 1471 N N . ALA A 1 183 ? -7.217 -0.505 -2.003 1.00 98.81 183 ALA A N 1
ATOM 1472 C CA . ALA A 1 183 ? -6.733 -0.830 -0.664 1.00 98.81 183 ALA A CA 1
ATOM 1473 C C . ALA A 1 183 ? -7.510 -2.001 -0.039 1.00 98.81 183 ALA A C 1
ATOM 1475 O O . ALA A 1 183 ? -6.898 -2.924 0.497 1.00 98.81 183 ALA A O 1
ATOM 1476 N N . LEU A 1 184 ? -8.846 -1.997 -0.145 1.00 98.75 184 LEU A N 1
ATOM 1477 C CA . LEU A 1 184 ? -9.696 -3.083 0.351 1.00 98.75 184 LEU A CA 1
ATOM 1478 C C . LEU A 1 184 ? -9.320 -4.423 -0.281 1.00 98.75 184 LEU A C 1
ATOM 1480 O O . LEU A 1 184 ? -9.147 -5.409 0.436 1.00 98.75 184 LEU A O 1
ATOM 1484 N N . HIS A 1 185 ? -9.193 -4.450 -1.608 1.00 98.62 185 HIS A N 1
ATOM 1485 C CA . HIS A 1 185 ? -8.812 -5.649 -2.342 1.00 98.62 185 HIS A CA 1
ATOM 1486 C C . HIS A 1 185 ? -7.445 -6.154 -1.877 1.00 98.62 185 HIS A C 1
ATOM 1488 O O . HIS A 1 185 ? -7.340 -7.300 -1.454 1.00 98.62 185 HIS A O 1
ATOM 1494 N N . CYS A 1 186 ? -6.442 -5.277 -1.828 1.00 98.75 186 CYS A N 1
ATOM 1495 C CA . CYS A 1 186 ? -5.082 -5.646 -1.453 1.00 98.75 186 CYS A CA 1
ATOM 1496 C C . CYS A 1 186 ? -4.989 -6.248 -0.047 1.00 98.75 186 CYS A C 1
ATOM 1498 O O . CYS A 1 186 ? -4.430 -7.327 0.125 1.00 98.75 186 CYS A O 1
ATOM 1500 N N . PHE A 1 187 ? -5.576 -5.600 0.966 1.00 98.50 187 PHE A N 1
ATOM 1501 C CA . PHE A 1 187 ? -5.546 -6.141 2.330 1.00 98.50 187 PHE A CA 1
ATOM 1502 C C . PHE A 1 187 ? -6.404 -7.400 2.488 1.00 98.50 187 PHE A C 1
ATOM 1504 O O . PHE A 1 187 ? -6.118 -8.230 3.350 1.00 98.50 187 PHE A O 1
ATOM 1511 N N . SER A 1 188 ? -7.434 -7.572 1.654 1.00 98.00 188 SER A N 1
ATOM 1512 C CA . SER A 1 188 ? -8.205 -8.816 1.611 1.00 98.00 188 SER A CA 1
ATOM 1513 C C . SER A 1 188 ? -7.382 -9.962 1.025 1.00 98.00 188 SER A C 1
ATOM 1515 O O . SER A 1 188 ? -7.380 -11.040 1.612 1.00 98.00 188 SER A O 1
ATOM 1517 N N . GLU A 1 189 ? -6.665 -9.738 -0.080 1.00 97.38 189 GLU A N 1
ATOM 1518 C CA . GLU A 1 189 ? -5.778 -10.743 -0.686 1.00 97.38 189 GLU A CA 1
ATOM 1519 C C . GLU A 1 189 ? -4.603 -11.085 0.235 1.00 97.38 189 GLU A C 1
ATOM 1521 O O . GLU A 1 189 ? -4.400 -12.259 0.536 1.00 97.38 189 GLU A O 1
ATOM 1526 N N . ALA A 1 190 ? -3.918 -10.086 0.803 1.00 95.69 190 ALA A N 1
ATOM 1527 C CA . ALA A 1 190 ? -2.852 -10.310 1.785 1.00 95.69 190 ALA A CA 1
ATOM 1528 C C . ALA A 1 190 ? -3.337 -11.153 2.978 1.00 95.69 190 ALA A C 1
ATOM 1530 O O . ALA A 1 190 ? -2.675 -12.099 3.406 1.00 95.69 190 ALA A O 1
ATOM 1531 N N . ASN A 1 191 ? -4.537 -10.858 3.489 1.00 95.50 191 ASN A N 1
ATOM 1532 C CA . ASN A 1 191 ? -5.125 -11.634 4.572 1.00 95.50 191 ASN A CA 1
ATOM 1533 C C . ASN A 1 191 ? -5.506 -13.054 4.146 1.00 95.50 191 ASN A C 1
ATOM 1535 O O . ASN A 1 191 ? -5.345 -13.959 4.954 1.00 95.50 191 ASN A O 1
ATOM 1539 N N . LYS A 1 192 ? -6.008 -13.270 2.923 1.00 94.94 192 LYS A N 1
ATOM 1540 C CA . LYS A 1 192 ? -6.323 -14.615 2.408 1.00 94.94 192 LYS A CA 1
ATOM 1541 C C . LYS A 1 192 ? -5.063 -15.467 2.268 1.00 94.94 192 LYS A C 1
ATOM 1543 O O . LYS A 1 192 ? -5.074 -16.605 2.729 1.00 94.94 192 LYS A O 1
ATOM 1548 N N . LEU A 1 193 ? -3.998 -14.907 1.689 1.00 93.31 193 LEU A N 1
ATOM 1549 C CA . LEU A 1 193 ? -2.726 -15.602 1.461 1.00 93.31 193 LEU A CA 1
ATOM 1550 C C . LEU A 1 193 ? -2.134 -16.157 2.753 1.00 93.31 193 LEU A C 1
ATOM 1552 O O . LEU A 1 193 ? -1.652 -17.283 2.765 1.00 93.31 193 LEU A O 1
ATOM 1556 N N . TRP A 1 194 ? -2.260 -15.430 3.862 1.00 89.69 194 TRP A N 1
ATOM 1557 C CA . TRP A 1 194 ? -1.780 -15.906 5.158 1.00 89.69 194 TRP A CA 1
ATOM 1558 C C . TRP A 1 194 ? -2.384 -17.256 5.597 1.00 89.69 194 TRP A C 1
ATOM 1560 O O . TRP A 1 194 ? -1.742 -18.025 6.306 1.00 89.69 194 TRP A O 1
ATOM 1570 N N . TYR A 1 195 ? -3.625 -17.564 5.201 1.00 90.44 195 TYR A N 1
ATOM 1571 C CA . TYR A 1 195 ? -4.288 -18.825 5.566 1.00 90.44 195 TYR A CA 1
ATOM 1572 C C . TYR A 1 195 ? -4.048 -19.960 4.557 1.00 90.44 195 TYR A C 1
ATOM 1574 O O . TYR A 1 195 ? -4.643 -21.028 4.705 1.00 90.44 195 TYR A O 1
ATOM 1582 N N . THR A 1 196 ? -3.215 -19.743 3.540 1.00 90.00 196 THR A N 1
ATOM 1583 C CA . THR A 1 196 ? -2.742 -20.811 2.645 1.00 90.00 196 THR A CA 1
ATOM 1584 C C . THR A 1 196 ? -1.624 -21.619 3.313 1.00 90.00 196 THR A C 1
ATOM 1586 O O . THR A 1 196 ? -1.109 -21.211 4.356 1.00 90.00 196 THR A O 1
ATOM 1589 N N . GLU A 1 197 ? -1.261 -22.775 2.747 1.00 75.44 197 GLU A N 1
ATOM 1590 C CA . GLU A 1 197 ? -0.194 -23.629 3.300 1.00 75.44 197 GLU A CA 1
ATOM 1591 C C . GLU A 1 197 ? 1.152 -22.885 3.369 1.00 75.44 197 GLU A C 1
ATOM 1593 O O . GLU A 1 197 ? 1.805 -22.914 4.410 1.00 75.44 197 GLU A O 1
ATOM 1598 N N . ASP A 1 198 ? 1.488 -22.114 2.331 1.00 74.25 198 ASP A N 1
ATOM 1599 C CA . ASP A 1 198 ? 2.722 -21.315 2.254 1.00 74.25 198 ASP A CA 1
ATOM 1600 C C . ASP A 1 198 ? 2.680 -20.050 3.135 1.00 74.25 198 ASP A C 1
ATOM 1602 O O . ASP A 1 198 ? 3.710 -19.475 3.491 1.00 74.25 198 ASP A O 1
ATOM 1606 N N . GLY A 1 199 ? 1.479 -19.610 3.524 1.00 70.12 199 GLY A N 1
ATOM 1607 C CA . GLY A 1 199 ? 1.268 -18.380 4.287 1.00 70.12 199 GLY A CA 1
ATOM 1608 C C . GLY A 1 199 ? 1.841 -18.414 5.705 1.00 70.12 199 GLY A C 1
ATOM 1609 O O . GLY A 1 199 ? 2.158 -17.368 6.261 1.00 70.12 199 GLY A O 1
ATOM 1610 N N . GLN A 1 200 ? 2.000 -19.601 6.298 1.00 67.44 200 GLN A N 1
ATOM 1611 C CA . GLN A 1 200 ? 2.433 -19.749 7.694 1.00 67.44 200 GLN A CA 1
ATOM 1612 C C . GLN A 1 200 ? 3.948 -19.608 7.895 1.00 67.44 200 GLN A C 1
ATOM 1614 O O . GLN A 1 200 ? 4.391 -19.437 9.031 1.00 67.44 200 GLN A O 1
ATOM 1619 N N . GLU A 1 201 ? 4.738 -19.660 6.820 1.00 73.25 201 GLU A N 1
ATOM 1620 C CA . GLU A 1 201 ? 6.193 -19.449 6.869 1.00 73.25 201 GLU A CA 1
ATOM 1621 C C . GLU A 1 201 ? 6.581 -17.960 6.819 1.00 73.25 201 GLU A C 1
ATOM 1623 O O . GLU A 1 201 ? 7.745 -17.597 6.994 1.00 73.25 201 GLU A O 1
ATOM 1628 N N . MET A 1 202 ? 5.605 -17.082 6.588 1.00 78.12 202 MET A N 1
ATOM 1629 C CA . MET A 1 202 ? 5.810 -15.650 6.404 1.00 78.12 202 MET A CA 1
ATOM 1630 C C . MET A 1 202 ? 5.806 -14.890 7.741 1.00 78.12 202 MET A C 1
ATOM 1632 O O . MET A 1 202 ? 5.517 -15.432 8.807 1.00 78.12 202 MET A O 1
ATOM 1636 N N . GLN A 1 203 ? 6.129 -13.597 7.704 1.00 85.44 203 GLN A N 1
ATOM 1637 C CA . GLN A 1 203 ? 5.981 -12.722 8.869 1.00 85.44 203 GLN A CA 1
ATOM 1638 C C . GLN A 1 203 ? 4.494 -12.465 9.155 1.00 85.44 203 GLN A C 1
ATOM 1640 O O . GLN A 1 203 ? 3.756 -12.044 8.264 1.00 85.44 203 GLN A O 1
ATOM 1645 N N . ASP A 1 204 ? 4.055 -12.693 10.397 1.00 90.88 204 ASP A N 1
ATOM 1646 C CA . ASP A 1 204 ? 2.644 -12.563 10.779 1.00 90.88 204 ASP A CA 1
ATOM 1647 C C . ASP A 1 204 ? 2.184 -11.102 10.852 1.00 90.88 204 ASP A C 1
ATOM 1649 O O . ASP A 1 204 ? 2.200 -10.463 11.903 1.00 90.88 204 ASP A O 1
ATOM 1653 N N . GLU A 1 205 ? 1.713 -10.586 9.721 1.00 94.19 205 GLU A N 1
ATOM 1654 C CA . GLU A 1 205 ? 1.156 -9.237 9.586 1.00 94.19 205 GLU A CA 1
ATOM 1655 C C . GLU A 1 205 ? -0.381 -9.209 9.641 1.00 94.19 205 GLU A C 1
ATOM 1657 O O . GLU A 1 205 ? -1.021 -8.218 9.277 1.00 94.19 205 GLU A O 1
ATOM 1662 N N . ARG A 1 206 ? -1.033 -10.269 10.145 1.00 95.69 206 ARG A N 1
ATOM 1663 C CA . ARG A 1 206 ? -2.507 -10.309 10.235 1.00 95.69 206 ARG A CA 1
ATOM 1664 C C . ARG A 1 206 ? -3.089 -9.178 11.070 1.00 95.69 206 ARG A C 1
ATOM 1666 O O . ARG A 1 206 ? -4.208 -8.724 10.805 1.00 95.69 206 ARG A O 1
ATOM 1673 N N . TRP A 1 207 ? -2.348 -8.725 12.080 1.00 97.75 207 TRP A N 1
ATOM 1674 C CA . TRP A 1 207 ? -2.740 -7.564 12.867 1.00 97.75 207 TRP A CA 1
ATOM 1675 C C . TRP A 1 207 ? -2.891 -6.331 11.961 1.00 97.75 207 TRP A C 1
ATOM 1677 O O . TRP A 1 207 ? -3.921 -5.655 12.027 1.00 97.75 207 TRP A O 1
ATOM 1687 N N . LEU A 1 208 ? -1.934 -6.090 11.061 1.00 98.12 208 LEU A N 1
ATOM 1688 C CA . LEU A 1 208 ? -1.917 -4.958 10.142 1.00 98.12 208 LEU A CA 1
ATOM 1689 C C . LEU A 1 208 ? -3.049 -5.073 9.124 1.00 98.12 208 LEU A C 1
ATOM 1691 O O . LEU A 1 208 ? -3.763 -4.095 8.896 1.00 98.12 208 LEU A O 1
ATOM 1695 N N . HIS A 1 209 ? -3.278 -6.273 8.579 1.00 97.88 209 HIS A N 1
ATOM 1696 C CA . HIS A 1 209 ? -4.389 -6.521 7.656 1.00 97.88 209 HIS A CA 1
ATOM 1697 C C . HIS A 1 209 ? -5.721 -6.100 8.277 1.00 97.88 209 HIS A C 1
ATOM 1699 O O . HIS A 1 209 ? -6.468 -5.312 7.700 1.00 97.88 209 HIS A O 1
ATOM 1705 N N . HIS A 1 210 ? -6.008 -6.574 9.492 1.00 98.56 210 HIS A N 1
ATOM 1706 C CA . HIS A 1 210 ? -7.246 -6.234 10.179 1.00 98.56 210 HIS A CA 1
ATOM 1707 C C . HIS A 1 210 ? -7.302 -4.770 10.626 1.00 98.56 210 HIS A C 1
ATOM 1709 O O . HIS A 1 210 ? -8.358 -4.151 10.512 1.00 98.56 210 HIS A O 1
ATOM 1715 N N . TYR A 1 211 ? -6.191 -4.173 11.062 1.00 98.69 211 TYR A N 1
ATOM 1716 C CA . TYR A 1 211 ? -6.145 -2.741 11.370 1.00 98.69 211 TYR A CA 1
ATOM 1717 C C . TYR A 1 211 ? -6.530 -1.895 10.149 1.00 98.69 211 TYR A C 1
ATOM 1719 O O . TYR A 1 211 ? -7.370 -0.993 10.242 1.00 98.69 211 TYR A O 1
ATOM 1727 N N . MET A 1 212 ? -5.972 -2.224 8.984 1.00 98.69 212 MET A N 1
ATOM 1728 C CA . MET A 1 212 ? -6.244 -1.503 7.747 1.00 98.69 212 MET A CA 1
ATOM 1729 C C . MET A 1 212 ? -7.653 -1.771 7.218 1.00 98.69 212 MET A C 1
ATOM 1731 O O . MET A 1 212 ? -8.339 -0.813 6.866 1.00 98.69 212 MET A O 1
ATOM 1735 N N . LEU A 1 213 ? -8.144 -3.014 7.257 1.00 98.75 213 LEU A N 1
ATOM 1736 C CA . LEU A 1 213 ? -9.535 -3.341 6.908 1.00 98.75 213 LEU A CA 1
ATOM 1737 C C . LEU A 1 213 ? -10.543 -2.597 7.795 1.00 98.75 213 LEU A C 1
ATOM 1739 O O . LEU A 1 213 ? -11.540 -2.088 7.288 1.00 98.75 213 LEU A O 1
ATOM 1743 N N . GLY A 1 214 ? -10.263 -2.448 9.095 1.00 98.50 214 GLY A N 1
ATOM 1744 C CA . GLY A 1 214 ? -11.077 -1.630 9.996 1.00 98.50 214 GLY A CA 1
ATOM 1745 C C . GLY A 1 214 ? -11.114 -0.159 9.573 1.00 98.50 214 GLY A C 1
ATOM 1746 O O . GLY A 1 214 ? -12.191 0.414 9.422 1.00 98.50 214 GLY A O 1
ATOM 1747 N N . LYS A 1 215 ? -9.951 0.446 9.288 1.00 98.19 215 LYS A N 1
ATOM 1748 C CA . LYS A 1 215 ? -9.871 1.837 8.794 1.00 98.19 215 LYS A CA 1
ATOM 1749 C C . LYS A 1 215 ? -10.583 2.019 7.460 1.00 98.19 215 LYS A C 1
ATOM 1751 O O . LYS A 1 215 ? -11.224 3.040 7.239 1.00 98.19 215 LYS A O 1
ATOM 1756 N N . ILE A 1 216 ? -10.478 1.043 6.566 1.00 98.62 216 ILE A N 1
ATOM 1757 C CA . ILE A 1 216 ? -11.155 1.055 5.269 1.00 98.62 216 ILE A CA 1
ATOM 1758 C C . ILE A 1 216 ? -12.674 0.991 5.455 1.00 98.62 216 ILE A C 1
ATOM 1760 O O . ILE A 1 216 ? -13.385 1.794 4.852 1.00 98.62 216 ILE A O 1
ATOM 1764 N N . ALA A 1 217 ? -13.165 0.117 6.335 1.00 98.25 217 ALA A N 1
ATOM 1765 C CA . ALA A 1 217 ? -14.579 0.031 6.687 1.00 98.25 217 ALA A CA 1
ATOM 1766 C C . ALA A 1 217 ? -15.115 1.359 7.263 1.00 98.25 217 ALA A C 1
ATOM 1768 O O . ALA A 1 217 ? -16.184 1.806 6.850 1.00 98.25 217 ALA A O 1
ATOM 1769 N N . GLU A 1 218 ? -14.349 2.066 8.110 1.00 96.19 218 GLU A N 1
ATOM 1770 C CA . GLU A 1 218 ? -14.719 3.427 8.546 1.00 96.19 218 GLU A CA 1
ATOM 1771 C C . GLU A 1 218 ? -14.871 4.393 7.357 1.00 96.19 218 GLU A C 1
ATOM 1773 O O . GLU A 1 218 ? -15.822 5.174 7.297 1.00 96.19 218 GLU A O 1
ATOM 1778 N N . LYS A 1 219 ? -13.920 4.382 6.410 1.00 95.50 219 LYS A N 1
ATOM 1779 C CA . LYS A 1 219 ? -13.944 5.283 5.243 1.00 95.50 219 LYS A CA 1
ATOM 1780 C C . LYS A 1 219 ? -15.111 4.997 4.310 1.00 95.50 219 LYS A C 1
ATOM 1782 O O . LYS A 1 219 ? -15.665 5.940 3.751 1.00 95.50 219 LYS A O 1
ATOM 1787 N N . LYS A 1 220 ? -15.486 3.726 4.184 1.00 96.25 220 LYS A N 1
ATOM 1788 C CA . LYS A 1 220 ? -16.646 3.261 3.418 1.00 96.25 220 LYS A CA 1
ATOM 1789 C C . LYS A 1 220 ? -17.977 3.443 4.159 1.00 96.25 220 LYS A C 1
ATOM 1791 O O . LYS A 1 220 ? -19.011 3.122 3.591 1.00 96.25 220 LYS A O 1
ATOM 1796 N N . GLN A 1 221 ? -17.957 3.991 5.380 1.00 94.44 221 GLN A N 1
ATOM 1797 C CA . GLN A 1 221 ? -19.142 4.198 6.224 1.00 94.44 221 GLN A CA 1
ATOM 1798 C C . GLN A 1 221 ? -19.895 2.895 6.535 1.00 94.44 221 GLN A C 1
ATOM 1800 O O . GLN A 1 221 ? -21.118 2.881 6.655 1.00 94.44 221 GLN A O 1
ATOM 1805 N N . GLU A 1 222 ? -19.154 1.797 6.683 1.00 96.44 222 GLU A N 1
ATOM 1806 C CA . GLU A 1 222 ? -19.724 0.518 7.093 1.00 96.44 222 GLU A CA 1
ATOM 1807 C C . GLU A 1 222 ? -20.240 0.580 8.547 1.00 96.44 222 GLU A C 1
ATOM 1809 O O . GLU A 1 222 ? -19.742 1.371 9.360 1.00 96.44 222 GLU A O 1
ATOM 1814 N N . PRO A 1 223 ? -21.211 -0.277 8.921 1.00 95.12 223 PRO A N 1
ATOM 1815 C CA . PRO A 1 223 ? -21.689 -0.412 10.292 1.00 95.12 223 PRO A CA 1
ATOM 1816 C C . PRO A 1 223 ? -20.567 -0.578 11.323 1.00 95.12 223 PRO A C 1
ATOM 1818 O O . PRO A 1 223 ? -19.604 -1.317 11.108 1.00 95.12 223 PRO A O 1
ATOM 1821 N N . ALA A 1 224 ? -20.752 0.021 12.504 1.00 96.00 224 ALA A N 1
ATOM 1822 C CA . ALA A 1 224 ? -19.749 0.001 13.569 1.00 96.00 224 ALA A CA 1
ATOM 1823 C C . ALA A 1 224 ? -19.333 -1.391 14.040 1.00 96.00 224 ALA A C 1
ATOM 1825 O O . ALA A 1 224 ? -18.189 -1.595 14.442 1.00 96.00 224 ALA A O 1
ATOM 1826 N N . SER A 1 225 ? -20.229 -2.371 13.939 1.00 96.81 225 SER A N 1
ATOM 1827 C CA . SER A 1 225 ? -19.913 -3.767 14.228 1.00 96.81 225 SER A CA 1
ATOM 1828 C C . SER A 1 225 ? -18.789 -4.304 13.339 1.00 96.81 225 SER A C 1
ATOM 1830 O O . SER A 1 225 ? -17.946 -5.052 13.831 1.00 96.81 225 SER A O 1
ATOM 1832 N N . GLN A 1 226 ? -18.723 -3.892 12.070 1.00 97.19 226 GLN A N 1
ATOM 1833 C CA . GLN A 1 226 ? -17.710 -4.364 11.128 1.00 97.19 226 GLN A CA 1
ATOM 1834 C C . GLN A 1 226 ? -16.320 -3.828 11.485 1.00 97.19 226 GLN A C 1
ATOM 1836 O O . GLN A 1 226 ? -15.420 -4.619 11.777 1.00 97.19 226 GLN A O 1
ATOM 1841 N N . PHE A 1 227 ? -16.131 -2.505 11.542 1.00 97.56 227 PHE A N 1
ATOM 1842 C CA . PHE A 1 227 ? -14.800 -1.948 11.811 1.00 97.56 227 PHE A CA 1
ATOM 1843 C C . PHE A 1 227 ? -14.305 -2.242 13.237 1.00 97.56 227 PHE A C 1
ATOM 1845 O O . PHE A 1 227 ? -13.120 -2.521 13.418 1.00 97.56 227 PHE A O 1
ATOM 1852 N N . LEU A 1 228 ? -15.191 -2.279 14.244 1.00 98.31 228 LEU A N 1
ATOM 1853 C CA . LEU A 1 228 ? -14.801 -2.655 15.609 1.00 98.31 228 LEU A CA 1
ATOM 1854 C C . LEU A 1 228 ? -14.371 -4.122 15.694 1.00 98.31 228 LEU A C 1
ATOM 1856 O O . LEU A 1 228 ? -13.406 -4.428 16.393 1.00 98.31 228 LEU A O 1
ATOM 1860 N N . SER A 1 229 ? -15.031 -5.027 14.960 1.00 98.25 229 SER A N 1
ATOM 1861 C CA . SER A 1 229 ? -14.618 -6.437 14.913 1.00 98.25 229 SER A CA 1
ATOM 1862 C C . SER A 1 229 ? -13.205 -6.602 14.347 1.00 98.25 229 SER A C 1
ATOM 1864 O O . SER A 1 229 ? -12.406 -7.368 14.886 1.00 98.25 229 SER A O 1
ATOM 1866 N N . HIS A 1 230 ? -12.862 -5.827 13.317 1.00 98.56 230 HIS A N 1
ATOM 1867 C CA . HIS A 1 230 ? -11.524 -5.808 12.746 1.00 98.56 230 HIS A CA 1
ATOM 1868 C C . HIS A 1 230 ? -10.481 -5.279 13.733 1.00 98.56 230 HIS A C 1
ATOM 1870 O O . HIS A 1 230 ? -9.446 -5.918 13.909 1.00 98.56 230 HIS A O 1
ATOM 1876 N N . TYR A 1 231 ? -10.749 -4.181 14.443 1.00 98.62 231 TYR A N 1
ATOM 1877 C CA . TYR A 1 231 ? -9.804 -3.681 15.446 1.00 98.62 231 TYR A CA 1
ATOM 1878 C C . TYR A 1 231 ? -9.593 -4.648 16.608 1.00 98.62 231 TYR A C 1
ATOM 1880 O O . TYR A 1 231 ? -8.455 -4.858 17.018 1.00 98.62 231 TYR A O 1
ATOM 1888 N N . LEU A 1 232 ? -10.656 -5.288 17.102 1.00 98.38 232 LEU A N 1
ATOM 1889 C CA . LEU A 1 232 ? -10.537 -6.301 18.153 1.00 98.38 232 LEU A CA 1
ATOM 1890 C C . LEU A 1 232 ? -9.679 -7.489 17.697 1.00 98.38 232 LEU A C 1
ATOM 1892 O O . LEU A 1 232 ? -8.796 -7.923 18.432 1.00 98.38 232 LEU A O 1
ATOM 1896 N N . LYS A 1 233 ? -9.883 -7.968 16.466 1.00 98.06 233 LYS A N 1
ATOM 1897 C CA . LYS A 1 233 ? -9.084 -9.060 15.896 1.00 98.06 233 LYS A CA 1
ATOM 1898 C C . LYS A 1 233 ? -7.627 -8.652 15.653 1.00 98.06 233 LYS A C 1
ATOM 1900 O O . LYS A 1 233 ? -6.714 -9.443 15.852 1.00 98.06 233 LYS A O 1
ATOM 1905 N N . SER A 1 234 ? -7.396 -7.397 15.274 1.00 98.38 234 SER A N 1
ATOM 1906 C CA . SER A 1 234 ? -6.051 -6.834 15.160 1.00 98.38 234 SER A CA 1
ATOM 1907 C C . SER A 1 234 ? -5.325 -6.815 16.515 1.00 98.38 234 SER A C 1
ATOM 1909 O O . SER A 1 234 ? -4.177 -7.246 16.597 1.00 98.38 234 SER A O 1
ATOM 1911 N N . MET A 1 235 ? -6.011 -6.424 17.600 1.00 97.69 235 MET A N 1
ATOM 1912 C CA . MET A 1 235 ? -5.451 -6.473 18.959 1.00 97.69 235 MET A CA 1
ATOM 1913 C C . MET A 1 235 ? -5.120 -7.902 19.404 1.00 97.69 235 MET A C 1
ATOM 1915 O O . MET A 1 235 ? -4.088 -8.122 20.037 1.00 97.69 235 MET A O 1
ATOM 1919 N N . GLU A 1 236 ? -5.979 -8.868 19.073 1.00 96.88 236 GLU A N 1
ATOM 1920 C CA . GLU A 1 236 ? -5.732 -10.288 19.337 1.00 96.88 236 GLU A CA 1
ATOM 1921 C C . GLU A 1 236 ? -4.467 -10.771 18.619 1.00 96.88 236 GLU A C 1
ATOM 1923 O O . GLU A 1 236 ? -3.598 -11.369 19.251 1.00 96.88 236 GLU A O 1
ATOM 1928 N N . PHE A 1 237 ? -4.307 -10.450 17.331 1.00 97.31 237 PHE A N 1
ATOM 1929 C CA . PHE A 1 237 ? -3.106 -10.827 16.585 1.00 97.31 237 PHE A CA 1
ATOM 1930 C C . PHE A 1 237 ? -1.838 -10.155 17.109 1.00 97.31 237 PHE A C 1
ATOM 1932 O O . PHE A 1 237 ? -0.821 -10.830 17.218 1.00 97.31 237 PHE A O 1
ATOM 1939 N N . LEU A 1 238 ? -1.883 -8.888 17.535 1.00 97.31 238 LEU A N 1
ATOM 1940 C CA . LEU A 1 238 ? -0.734 -8.278 18.218 1.00 97.31 238 LEU A CA 1
ATOM 1941 C C . LEU A 1 238 ? -0.344 -9.048 19.482 1.00 97.31 238 LEU A C 1
ATOM 1943 O O . LEU A 1 238 ? 0.838 -9.262 19.744 1.00 97.31 238 LEU A O 1
ATOM 1947 N N . HIS A 1 239 ? -1.327 -9.480 20.271 1.00 96.44 239 HIS A N 1
ATOM 1948 C CA . HIS A 1 239 ? -1.062 -10.275 21.464 1.00 96.44 239 HIS A CA 1
ATOM 1949 C C . HIS A 1 239 ? -0.463 -11.646 21.128 1.00 96.44 239 HIS A C 1
ATOM 1951 O O . HIS A 1 239 ? 0.519 -12.065 21.744 1.00 96.44 239 HIS A O 1
ATOM 1957 N N . LEU A 1 240 ? -1.006 -12.324 20.114 1.00 94.69 240 LEU A N 1
ATOM 1958 C CA . LEU A 1 240 ? -0.456 -13.581 19.603 1.00 94.69 240 LEU A CA 1
ATOM 1959 C C . LEU A 1 240 ? 0.973 -13.401 19.079 1.00 94.69 240 LEU A C 1
ATOM 1961 O O . LEU A 1 240 ? 1.815 -14.266 19.318 1.00 94.69 240 LEU A O 1
ATOM 1965 N N . ASN A 1 241 ? 1.273 -12.248 18.493 1.00 95.00 241 ASN A N 1
ATOM 1966 C CA . ASN A 1 241 ? 2.604 -11.871 18.036 1.00 95.00 241 ASN A CA 1
ATOM 1967 C C . ASN A 1 241 ? 3.521 -11.397 19.172 1.00 95.00 241 ASN A C 1
ATOM 1969 O O . ASN A 1 241 ? 4.569 -10.839 18.898 1.00 95.00 241 ASN A O 1
ATOM 1973 N N . ASN A 1 242 ? 3.185 -11.637 20.443 1.00 96.00 242 ASN A N 1
ATOM 1974 C CA . ASN A 1 242 ? 4.006 -11.283 21.607 1.00 96.00 242 ASN A CA 1
ATOM 1975 C C . ASN A 1 242 ? 4.245 -9.772 21.781 1.00 96.00 242 ASN A C 1
ATOM 1977 O O . ASN A 1 242 ? 5.309 -9.365 22.254 1.00 96.00 242 ASN A O 1
ATOM 1981 N N . ALA A 1 243 ? 3.263 -8.934 21.438 1.00 96.50 243 ALA A N 1
ATOM 1982 C CA . ALA A 1 243 ? 3.338 -7.510 21.741 1.00 96.50 243 ALA A CA 1
ATOM 1983 C C . ALA A 1 243 ? 3.573 -7.246 23.238 1.00 96.50 243 ALA A C 1
ATOM 1985 O O . ALA A 1 243 ? 3.007 -7.908 24.114 1.00 96.50 243 ALA A O 1
ATOM 1986 N N . MET A 1 244 ? 4.408 -6.247 23.521 1.00 95.31 244 MET A N 1
ATOM 1987 C CA . MET A 1 244 ? 4.761 -5.820 24.871 1.00 95.31 244 MET A CA 1
ATOM 1988 C C . MET A 1 244 ? 3.879 -4.659 25.331 1.00 95.31 244 MET A C 1
ATOM 1990 O O . MET A 1 244 ? 3.566 -3.756 24.557 1.00 95.31 244 MET A O 1
ATOM 1994 N N . TYR A 1 245 ? 3.532 -4.638 26.622 1.00 95.31 245 TYR A N 1
ATOM 1995 C CA . TYR A 1 245 ? 2.612 -3.646 27.199 1.00 95.31 245 TYR A CA 1
ATOM 1996 C C . TYR A 1 245 ? 3.249 -2.873 28.366 1.00 95.31 245 TYR A C 1
ATOM 1998 O O . TYR A 1 245 ? 2.815 -2.993 29.515 1.00 95.31 245 TYR A O 1
ATOM 2006 N N . PRO A 1 246 ? 4.310 -2.089 28.107 1.00 92.50 246 PRO A N 1
ATOM 2007 C CA . PRO A 1 246 ? 4.985 -1.325 29.148 1.00 92.50 246 PRO A CA 1
ATOM 2008 C C . PRO A 1 246 ? 4.068 -0.232 29.717 1.00 92.50 246 PRO A C 1
ATOM 2010 O O . PRO A 1 246 ? 3.151 0.257 29.058 1.00 92.50 246 PRO A O 1
ATOM 2013 N N . SER A 1 247 ? 4.355 0.224 30.937 1.00 89.31 247 SER A N 1
ATOM 2014 C CA . SER A 1 247 ? 3.688 1.404 31.507 1.00 89.31 247 SER A CA 1
ATOM 2015 C C . SER A 1 247 ? 4.031 2.703 30.766 1.00 89.31 247 SER A C 1
ATOM 2017 O O . SER A 1 247 ? 3.258 3.657 30.831 1.00 89.31 247 SER A O 1
ATOM 2019 N N . LEU A 1 248 ? 5.173 2.730 30.071 1.00 89.81 248 LEU A N 1
ATOM 2020 C CA . LEU A 1 248 ? 5.663 3.842 29.265 1.00 89.81 248 LEU A CA 1
ATOM 2021 C C . LEU A 1 248 ? 6.307 3.312 27.977 1.00 89.81 248 LEU A C 1
ATOM 2023 O O . LEU A 1 248 ? 7.260 2.533 28.034 1.00 89.81 248 LEU A O 1
ATOM 2027 N N . VAL A 1 249 ? 5.816 3.779 26.828 1.00 90.06 249 VAL A N 1
ATOM 2028 C CA . VAL A 1 249 ? 6.400 3.483 25.513 1.00 90.06 249 VAL A CA 1
ATOM 2029 C C . VAL A 1 249 ? 7.456 4.537 25.184 1.00 90.06 249 VAL A C 1
ATOM 2031 O O . VAL A 1 249 ? 7.163 5.732 25.143 1.00 90.06 249 VAL A O 1
ATOM 2034 N N . THR A 1 250 ? 8.699 4.110 24.977 1.00 88.31 250 THR A N 1
ATOM 2035 C CA . THR A 1 250 ? 9.826 5.005 24.680 1.00 88.31 250 THR A CA 1
ATOM 2036 C C . THR A 1 250 ? 9.884 5.363 23.200 1.00 88.31 250 THR A C 1
ATOM 2038 O O . THR A 1 250 ? 9.892 4.483 22.353 1.00 88.31 250 THR A O 1
ATOM 2041 N N . TYR A 1 251 ? 10.002 6.654 22.873 1.00 85.31 251 TYR A N 1
ATOM 2042 C CA . TYR A 1 251 ? 10.007 7.119 21.477 1.00 85.31 251 TYR A CA 1
ATOM 2043 C C . TYR A 1 251 ? 11.201 6.597 20.653 1.00 85.31 251 TYR A C 1
ATOM 2045 O O . TYR A 1 251 ? 11.021 6.119 19.541 1.00 85.31 251 TYR A O 1
ATOM 2053 N N . ASN A 1 252 ? 12.423 6.655 21.197 1.00 88.31 252 ASN A N 1
ATOM 2054 C CA . ASN A 1 252 ? 13.647 6.304 20.453 1.00 88.31 252 ASN A CA 1
ATOM 2055 C C . ASN A 1 252 ? 13.897 4.794 20.322 1.00 88.31 252 ASN A C 1
ATOM 2057 O O . ASN A 1 252 ? 14.758 4.378 19.555 1.00 88.31 252 ASN A O 1
ATOM 2061 N N . SER A 1 253 ? 13.211 3.986 21.126 1.00 89.00 253 SER A N 1
ATOM 2062 C CA . SER A 1 253 ? 13.354 2.530 21.141 1.00 89.00 253 SER A CA 1
ATOM 2063 C C . SER A 1 253 ? 12.065 1.944 21.710 1.00 89.00 253 SER A C 1
ATOM 2065 O O . SER A 1 253 ? 12.024 1.598 22.895 1.00 89.00 253 SER A O 1
ATOM 2067 N N . PRO A 1 254 ? 10.960 1.980 20.950 1.00 91.50 254 PRO A N 1
ATOM 2068 C CA . PRO A 1 254 ? 9.694 1.457 21.430 1.00 91.50 254 PRO A CA 1
ATOM 2069 C C . PRO A 1 254 ? 9.814 -0.047 21.661 1.00 91.50 254 PRO A C 1
ATOM 2071 O O . PRO A 1 254 ? 10.464 -0.768 20.905 1.00 91.50 254 PRO A O 1
ATOM 2074 N N . GLN A 1 255 ? 9.185 -0.520 22.731 1.00 94.00 255 GLN A N 1
ATOM 2075 C CA . GLN A 1 255 ? 9.087 -1.942 23.022 1.00 94.00 255 GLN A CA 1
ATOM 2076 C C . GLN A 1 255 ? 8.312 -2.646 21.907 1.00 94.00 255 GLN A C 1
ATOM 2078 O O . GLN A 1 255 ? 7.464 -2.041 21.247 1.00 94.00 255 GLN A O 1
ATOM 2083 N N . TYR A 1 256 ? 8.611 -3.928 21.708 1.00 95.25 256 TYR A N 1
ATOM 2084 C CA . TYR A 1 256 ? 8.116 -4.684 20.565 1.00 95.25 256 TYR A CA 1
ATOM 2085 C C . TYR A 1 256 ? 6.584 -4.624 20.456 1.00 95.25 256 TYR A C 1
ATOM 2087 O O . TYR A 1 256 ? 5.876 -4.991 21.396 1.00 95.25 256 TYR A O 1
ATOM 2095 N N . LEU A 1 257 ? 6.093 -4.120 19.319 1.00 95.69 257 LEU A N 1
ATOM 2096 C CA . LEU A 1 257 ? 4.676 -3.921 18.987 1.00 95.69 257 LEU A CA 1
ATOM 2097 C C . LEU A 1 257 ? 3.855 -3.063 19.982 1.00 95.69 257 LEU A C 1
ATOM 2099 O O . LEU A 1 257 ? 2.619 -3.078 19.975 1.00 95.69 257 LEU A O 1
ATOM 2103 N N . ALA A 1 258 ? 4.516 -2.317 20.873 1.00 96.06 258 ALA A N 1
ATOM 2104 C CA . ALA A 1 258 ? 3.842 -1.544 21.914 1.00 96.06 258 ALA A CA 1
ATOM 2105 C C . ALA A 1 258 ? 3.133 -0.297 21.360 1.00 96.06 258 ALA A C 1
ATOM 2107 O O . ALA A 1 258 ? 2.078 0.094 21.866 1.00 96.06 258 ALA A O 1
ATOM 2108 N N . VAL A 1 259 ? 3.699 0.326 20.320 1.00 96.31 259 VAL A N 1
ATOM 2109 C CA . VAL A 1 259 ? 3.120 1.514 19.668 1.00 96.31 259 VAL A CA 1
ATOM 2110 C C . VAL A 1 259 ? 1.857 1.128 18.904 1.00 96.31 259 VAL A C 1
ATOM 2112 O O . VAL A 1 259 ? 0.849 1.822 18.983 1.00 96.31 259 VAL A O 1
ATOM 2115 N N . GLU A 1 260 ? 1.889 -0.008 18.224 1.00 96.81 260 GLU A N 1
ATOM 2116 C CA . GLU A 1 260 ? 0.802 -0.593 17.450 1.00 96.81 260 GLU A CA 1
ATOM 2117 C C . GLU A 1 260 ? -0.368 -0.969 18.365 1.00 96.81 260 GLU A C 1
ATOM 2119 O O . GLU A 1 260 ? -1.523 -0.639 18.084 1.00 96.81 260 GLU A O 1
ATOM 2124 N N . ALA A 1 261 ? -0.071 -1.593 19.510 1.00 96.94 261 ALA A N 1
ATOM 2125 C CA . ALA A 1 261 ? -1.084 -1.935 20.502 1.00 96.94 261 ALA A CA 1
ATOM 2126 C C . ALA A 1 261 ? -1.724 -0.681 21.122 1.00 96.94 261 ALA A C 1
ATOM 2128 O O . ALA A 1 261 ? -2.947 -0.627 21.287 1.00 96.94 261 ALA A O 1
ATOM 2129 N N . LEU A 1 262 ? -0.916 0.349 21.407 1.00 96.00 262 LEU A N 1
ATOM 2130 C CA . LEU A 1 262 ? -1.402 1.646 21.878 1.00 96.00 262 LEU A CA 1
ATOM 2131 C C . LEU A 1 262 ? -2.278 2.343 20.828 1.00 96.00 262 LEU A C 1
ATOM 2133 O O . LEU A 1 262 ? -3.342 2.856 21.173 1.00 96.00 262 LEU A O 1
ATOM 2137 N N . GLU A 1 263 ? -1.865 2.338 19.560 1.00 96.56 263 GLU A N 1
ATOM 2138 C CA . GLU A 1 263 ? -2.625 2.908 18.444 1.00 96.56 263 GLU A CA 1
ATOM 2139 C C . GLU A 1 263 ? -3.988 2.225 18.293 1.00 96.56 263 GLU A C 1
ATOM 2141 O O . GLU A 1 263 ? -4.992 2.919 18.168 1.00 96.56 263 GLU A O 1
ATOM 2146 N N . LEU A 1 264 ? -4.073 0.893 18.363 1.00 97.56 264 LEU A N 1
ATOM 2147 C CA . LEU A 1 264 ? -5.361 0.185 18.313 1.00 97.56 264 LEU A CA 1
ATOM 2148 C C . LEU A 1 264 ? -6.252 0.501 19.510 1.00 97.56 264 LEU A C 1
ATOM 2150 O O . LEU A 1 264 ? -7.446 0.762 19.336 1.00 97.56 264 LEU A O 1
ATOM 2154 N N . TYR A 1 265 ? -5.674 0.509 20.714 1.00 96.44 265 TYR A N 1
ATOM 2155 C CA . TYR A 1 265 ? -6.407 0.869 21.921 1.00 96.44 265 TYR A CA 1
ATOM 2156 C C . TYR A 1 265 ? -6.990 2.279 21.792 1.00 96.44 265 TYR A C 1
ATOM 2158 O O . TYR A 1 265 ? -8.184 2.483 22.020 1.00 96.44 265 TYR A O 1
ATOM 2166 N N . TYR A 1 266 ? -6.178 3.245 21.358 1.00 96.75 266 TYR A N 1
ATOM 2167 C CA . TYR A 1 266 ? -6.617 4.609 21.083 1.00 96.75 266 TYR A CA 1
ATOM 2168 C C . TYR A 1 266 ? -7.685 4.660 19.981 1.00 96.75 266 TYR A C 1
ATOM 2170 O O . TYR A 1 266 ? -8.733 5.277 20.172 1.00 96.75 266 TYR A O 1
ATOM 2178 N N . ARG A 1 267 ? -7.462 3.978 18.851 1.00 97.38 267 ARG A N 1
ATOM 2179 C CA . ARG A 1 267 ? -8.341 3.983 17.673 1.00 97.38 267 ARG A CA 1
ATOM 2180 C C . ARG A 1 267 ? -9.755 3.522 18.006 1.00 97.38 267 ARG A C 1
ATOM 2182 O O . ARG A 1 267 ? -10.701 4.185 17.587 1.00 97.38 267 ARG A O 1
ATOM 2189 N N . ILE A 1 268 ? -9.904 2.442 18.779 1.00 97.94 268 ILE A N 1
ATOM 2190 C CA . ILE A 1 268 ? -11.219 1.930 19.202 1.00 97.94 268 ILE A CA 1
ATOM 2191 C C . ILE A 1 268 ? -11.974 2.980 20.025 1.00 97.94 268 ILE A C 1
ATOM 2193 O O . ILE A 1 268 ? -13.148 3.244 19.770 1.00 97.94 268 ILE A O 1
ATOM 2197 N N . HIS A 1 269 ? -11.309 3.618 20.988 1.00 97.50 269 HIS A N 1
ATOM 2198 C CA . HIS A 1 269 ? -11.950 4.652 21.803 1.00 97.50 269 HIS A CA 1
ATOM 2199 C C . HIS A 1 269 ? -12.291 5.891 20.966 1.00 97.50 269 HIS A C 1
ATOM 2201 O O . HIS A 1 269 ? -13.399 6.417 21.065 1.00 97.50 269 HIS A O 1
ATOM 2207 N N . ALA A 1 270 ? -11.373 6.325 20.101 1.00 97.00 270 ALA A N 1
ATOM 2208 C CA . ALA A 1 270 ? -11.557 7.485 19.241 1.00 97.00 270 ALA A CA 1
ATOM 2209 C C . ALA A 1 270 ? -12.724 7.304 18.257 1.00 97.00 270 ALA A C 1
ATOM 2211 O O . ALA A 1 270 ? -13.522 8.224 18.092 1.00 97.00 270 ALA A O 1
ATOM 2212 N N . VAL A 1 271 ? -12.868 6.129 17.629 1.00 95.44 271 VAL A N 1
ATOM 2213 C CA . VAL A 1 271 ? -13.972 5.886 16.684 1.00 95.44 271 VAL A CA 1
ATOM 2214 C C . VAL A 1 271 ? -15.327 5.825 17.388 1.00 95.44 271 VAL A C 1
ATOM 2216 O O . VAL A 1 271 ? -16.307 6.358 16.867 1.00 95.44 271 VAL A O 1
ATOM 2219 N N . ILE A 1 272 ? -15.390 5.248 18.594 1.00 95.69 272 ILE A N 1
ATOM 2220 C CA . ILE A 1 272 ? -16.615 5.242 19.402 1.00 95.69 272 ILE A CA 1
ATOM 2221 C C . ILE A 1 272 ? -17.011 6.678 19.753 1.00 95.69 272 ILE A C 1
ATOM 2223 O O . ILE A 1 272 ? -18.143 7.074 19.483 1.00 95.69 272 ILE A O 1
ATOM 2227 N N . LEU A 1 273 ? -16.078 7.474 20.285 1.00 94.31 273 LEU A N 1
ATOM 2228 C CA . LEU A 1 273 ? -16.329 8.877 20.631 1.00 94.31 273 LEU A CA 1
ATOM 2229 C C . LEU A 1 273 ? -16.793 9.685 19.420 1.00 94.31 273 LEU A C 1
ATOM 2231 O O . LEU A 1 273 ? -17.820 10.348 19.488 1.00 94.31 273 LEU A O 1
ATOM 2235 N N . LYS A 1 274 ? -16.096 9.557 18.290 1.00 92.38 274 LYS A N 1
ATOM 2236 C CA . LYS A 1 274 ? -16.454 10.235 17.043 1.00 92.38 274 LYS A CA 1
ATOM 2237 C C . LYS A 1 274 ? -17.847 9.846 16.538 1.00 92.38 274 LYS A C 1
ATOM 2239 O O . LYS A 1 274 ? -18.575 10.688 16.026 1.00 92.38 274 LYS A O 1
ATOM 2244 N N . THR A 1 275 ? -18.235 8.577 16.670 1.00 90.31 275 THR A N 1
ATOM 2245 C CA . THR A 1 275 ? -19.574 8.118 16.257 1.00 90.31 275 THR A CA 1
ATOM 2246 C C . THR A 1 275 ? -20.664 8.686 17.170 1.00 90.31 275 THR A C 1
ATOM 2248 O O . THR A 1 275 ? -21.746 9.050 16.708 1.00 90.31 275 THR A O 1
ATOM 2251 N N . LEU A 1 276 ? -20.379 8.786 18.472 1.00 90.75 276 LEU A N 1
ATOM 2252 C CA . LEU A 1 276 ? -21.283 9.400 19.444 1.00 90.75 276 LEU A CA 1
ATOM 2253 C C . LEU A 1 276 ? -21.421 10.913 19.221 1.00 90.75 276 LEU A C 1
ATOM 2255 O O . LEU A 1 276 ? -22.537 11.415 19.254 1.00 90.75 276 LEU A O 1
ATOM 2259 N N . GLU A 1 277 ? -20.323 11.611 18.926 1.00 90.44 277 GLU A N 1
ATOM 2260 C CA . GLU A 1 277 ? -20.303 13.044 18.590 1.00 90.44 277 GLU A CA 1
ATOM 2261 C C . GLU A 1 277 ? -21.158 13.346 17.349 1.00 90.44 277 GLU A C 1
ATOM 2263 O O . GLU A 1 277 ? -21.946 14.281 17.335 1.00 90.44 277 GLU A O 1
ATOM 2268 N N . GLN A 1 278 ? -21.123 12.490 16.325 1.00 85.62 278 GLN A N 1
ATOM 2269 C CA . GLN A 1 278 ? -22.004 12.622 15.153 1.00 85.62 278 GLN A CA 1
ATOM 2270 C C . GLN A 1 278 ? -23.501 12.457 15.476 1.00 85.62 278 GLN A C 1
ATOM 2272 O O . GLN A 1 278 ? -24.354 12.754 14.636 1.00 85.62 278 GLN A O 1
ATOM 2277 N N . SER A 1 279 ? -23.820 11.967 16.674 1.00 81.69 279 SER A N 1
ATOM 2278 C CA . SER A 1 279 ? -25.175 11.707 17.154 1.00 81.69 279 SER A CA 1
ATOM 2279 C C . SER A 1 279 ? -25.615 12.692 18.246 1.00 81.69 279 SER A C 1
ATOM 2281 O O . SER A 1 279 ? -26.622 12.421 18.886 1.00 81.69 279 SER A O 1
ATOM 2283 N N . GLU A 1 280 ? -24.899 13.802 18.479 1.00 71.81 280 GLU A N 1
ATOM 2284 C CA . GLU A 1 280 ? -25.068 14.672 19.664 1.00 71.81 280 GLU A CA 1
ATOM 2285 C C . GLU A 1 280 ? -26.522 15.129 19.914 1.00 71.81 280 GLU A C 1
ATOM 2287 O O . GLU A 1 280 ? -26.978 15.146 21.056 1.00 71.81 280 GLU A O 1
ATOM 2292 N N . ASP A 1 281 ? -27.296 15.365 18.848 1.00 77.81 281 ASP A N 1
ATOM 2293 C CA . ASP A 1 281 ? -28.702 15.798 18.923 1.00 77.81 281 ASP A CA 1
ATOM 2294 C C . ASP A 1 281 ? -29.735 14.664 18.756 1.00 77.81 281 ASP A C 1
ATOM 2296 O O . ASP A 1 281 ? -30.943 14.911 18.686 1.00 77.81 281 ASP A O 1
ATOM 2300 N N . LYS A 1 282 ? -29.296 13.404 18.635 1.00 83.06 282 LYS A N 1
ATOM 2301 C CA . LYS A 1 282 ? -30.165 12.253 18.339 1.00 83.06 282 LYS A CA 1
ATOM 2302 C C . LYS A 1 282 ? -29.972 11.124 19.353 1.00 83.06 282 LYS A C 1
ATOM 2304 O O . LYS A 1 282 ? -28.850 10.805 19.735 1.00 83.06 282 LYS A O 1
ATOM 2309 N N . PRO A 1 283 ? -31.053 10.442 19.771 1.00 81.94 283 PRO A N 1
ATOM 2310 C CA . PRO A 1 283 ? -30.913 9.266 20.615 1.00 81.94 283 PRO A CA 1
ATOM 2311 C C . PRO A 1 283 ? -30.094 8.195 19.886 1.00 81.94 283 PRO A C 1
ATOM 2313 O O . PRO A 1 283 ? -30.452 7.757 18.793 1.00 81.94 283 PRO A O 1
ATOM 2316 N N . VAL A 1 284 ? -28.998 7.765 20.511 1.00 86.19 284 VAL A N 1
ATOM 2317 C CA . VAL A 1 284 ? -28.157 6.679 19.998 1.00 86.19 284 VAL A CA 1
ATOM 2318 C C . VAL A 1 284 ? -28.945 5.372 20.040 1.00 86.19 284 VAL A C 1
ATOM 2320 O O . VAL A 1 284 ? -29.513 5.016 21.080 1.00 86.19 284 VAL A O 1
ATOM 2323 N N . ASP A 1 285 ? -28.940 4.650 18.921 1.00 89.38 285 ASP A N 1
ATOM 2324 C CA . ASP A 1 285 ? -29.572 3.339 18.778 1.00 89.38 285 ASP A CA 1
ATOM 2325 C C . ASP A 1 285 ? -29.200 2.405 19.956 1.00 89.38 285 ASP A C 1
ATOM 2327 O O . ASP A 1 285 ? -28.011 2.224 20.253 1.00 89.38 285 ASP A O 1
ATOM 2331 N N . PRO A 1 286 ? -30.185 1.814 20.669 1.00 92.62 286 PRO A N 1
ATOM 2332 C CA . PRO A 1 286 ? -29.933 0.841 21.725 1.00 92.62 286 PRO A CA 1
ATOM 2333 C C . PRO A 1 286 ? -28.944 -0.265 21.346 1.00 92.62 286 PRO A C 1
ATOM 2335 O O . PRO A 1 286 ? -28.092 -0.589 22.173 1.00 92.62 286 PRO A O 1
ATOM 2338 N N . ALA A 1 287 ? -29.014 -0.805 20.124 1.00 93.75 287 ALA A N 1
ATOM 2339 C CA . ALA A 1 287 ? -28.101 -1.863 19.691 1.00 93.75 287 ALA A CA 1
ATOM 2340 C C . ALA A 1 287 ? -26.658 -1.347 19.580 1.00 93.75 287 ALA A C 1
ATOM 2342 O O . ALA A 1 287 ? -25.728 -1.977 20.090 1.00 93.75 287 ALA A O 1
ATOM 2343 N N . LEU A 1 288 ? -26.480 -0.154 19.008 1.00 93.44 288 LEU A N 1
ATOM 2344 C CA . LEU A 1 288 ? -25.183 0.515 18.915 1.00 93.44 288 LEU A CA 1
ATOM 2345 C C . LEU A 1 288 ? -24.580 0.816 20.299 1.00 93.44 288 LEU A C 1
ATOM 2347 O O . LEU A 1 288 ? -23.391 0.587 20.525 1.00 93.44 288 LEU A O 1
ATOM 2351 N N . ARG A 1 289 ? -25.398 1.257 21.266 1.00 93.44 289 ARG A N 1
ATOM 2352 C CA . ARG A 1 289 ? -24.945 1.480 22.654 1.00 93.44 289 ARG A CA 1
ATOM 2353 C C . ARG A 1 289 ? -24.467 0.195 23.323 1.00 93.44 289 ARG A C 1
ATOM 2355 O O . ARG A 1 289 ? -23.458 0.222 24.029 1.00 93.44 289 ARG A O 1
ATOM 2362 N N . THR A 1 290 ? -25.188 -0.908 23.127 1.00 96.75 290 THR A N 1
ATOM 2363 C CA . THR A 1 290 ? -24.791 -2.222 23.651 1.00 96.75 290 THR A CA 1
ATOM 2364 C C . THR A 1 290 ? -23.462 -2.655 23.044 1.00 96.75 290 THR A C 1
ATOM 2366 O O . THR A 1 290 ? -22.536 -2.961 23.791 1.00 96.75 290 THR A O 1
ATOM 2369 N N . LEU A 1 291 ? -23.319 -2.556 21.718 1.00 97.25 291 LEU A N 1
ATOM 2370 C CA . LEU A 1 291 ? -22.074 -2.865 21.015 1.00 97.25 291 LEU A CA 1
ATOM 2371 C C . LEU A 1 291 ? -20.883 -2.069 21.567 1.00 97.25 291 LEU A C 1
ATOM 2373 O O . LEU A 1 291 ? -19.826 -2.643 21.836 1.00 97.25 291 LEU A O 1
ATOM 2377 N N . PHE A 1 292 ? -21.036 -0.757 21.764 1.00 96.94 292 PHE A N 1
ATOM 2378 C CA . PHE A 1 292 ? -19.972 0.083 22.319 1.00 96.94 292 PHE A CA 1
ATOM 2379 C C . PHE A 1 292 ? -19.619 -0.309 23.750 1.00 96.94 292 PHE A C 1
ATOM 2381 O O . PHE A 1 292 ? -18.439 -0.453 24.067 1.00 96.94 292 PHE A O 1
ATOM 2388 N N . ARG A 1 293 ? -20.620 -0.543 24.605 1.00 97.06 293 ARG A N 1
ATOM 2389 C CA . ARG A 1 293 ? -20.399 -0.980 25.989 1.00 97.06 293 ARG A CA 1
ATOM 2390 C C . ARG A 1 293 ? -19.648 -2.307 26.048 1.00 97.06 293 ARG A C 1
ATOM 2392 O O . ARG A 1 293 ? -18.692 -2.425 26.809 1.00 97.06 293 ARG A O 1
ATOM 2399 N N . GLU A 1 294 ? -20.062 -3.284 25.250 1.00 97.81 294 GLU A N 1
ATOM 2400 C CA . GLU A 1 294 ? -19.408 -4.592 25.177 1.00 97.81 294 GLU A CA 1
ATOM 2401 C C . GLU A 1 294 ? -17.979 -4.480 24.649 1.00 97.81 294 GLU A C 1
ATOM 2403 O O . GLU A 1 294 ? -17.067 -5.088 25.205 1.00 97.81 294 GLU A O 1
ATOM 2408 N N . THR A 1 295 ? -17.766 -3.673 23.608 1.00 97.94 295 THR A N 1
ATOM 2409 C CA . THR A 1 295 ? -16.440 -3.450 23.018 1.00 97.94 295 THR A CA 1
ATOM 2410 C C . THR A 1 295 ? -15.491 -2.813 24.028 1.00 97.94 295 THR A C 1
ATOM 2412 O O . THR A 1 295 ? -14.397 -3.328 24.244 1.00 97.94 295 THR A O 1
ATOM 2415 N N . ILE A 1 296 ? -15.920 -1.744 24.705 1.00 97.31 296 ILE A N 1
ATOM 2416 C CA . ILE A 1 296 ? -15.127 -1.085 25.751 1.00 97.31 296 ILE A CA 1
ATOM 2417 C C . ILE A 1 296 ? -14.848 -2.059 26.899 1.00 97.31 296 ILE A C 1
ATOM 2419 O O . ILE A 1 296 ? -13.717 -2.134 27.368 1.00 97.31 296 ILE A O 1
ATOM 2423 N N . GLY A 1 297 ? -15.843 -2.849 27.316 1.00 97.69 297 GLY A N 1
ATOM 2424 C CA . GLY A 1 297 ? -15.666 -3.879 28.341 1.00 97.69 297 GLY A CA 1
ATOM 2425 C C . GLY A 1 297 ? -14.601 -4.913 27.962 1.00 97.69 297 GLY A C 1
ATOM 2426 O O . GLY A 1 297 ? -13.721 -5.208 28.769 1.00 97.69 297 GLY A O 1
ATOM 2427 N N . LYS A 1 298 ? -14.625 -5.410 26.717 1.00 96.31 298 LYS A N 1
ATOM 2428 C CA . LYS A 1 298 ? -13.608 -6.336 26.187 1.00 96.31 298 LYS A CA 1
ATOM 2429 C C . LYS A 1 298 ? -12.217 -5.709 26.175 1.00 96.31 298 LYS A C 1
ATOM 2431 O O . LYS A 1 298 ? -11.265 -6.335 26.625 1.00 96.31 298 LYS A O 1
ATOM 2436 N N . VAL A 1 299 ? -12.100 -4.477 25.687 1.00 96.19 299 VAL A N 1
ATOM 2437 C CA . VAL A 1 299 ? -10.814 -3.774 25.575 1.00 96.19 299 VAL A CA 1
ATOM 2438 C C . VAL A 1 299 ? -10.232 -3.444 26.954 1.00 96.19 299 VAL A C 1
ATOM 2440 O O . VAL A 1 299 ? -9.037 -3.637 27.167 1.00 96.19 299 VAL A O 1
ATOM 2443 N N . ALA A 1 300 ? -11.066 -3.036 27.915 1.00 95.69 300 ALA A N 1
ATOM 2444 C CA . ALA A 1 300 ? -10.657 -2.763 29.294 1.00 95.69 300 ALA A CA 1
ATOM 2445 C C . ALA A 1 300 ? -10.217 -4.028 30.053 1.00 95.69 300 ALA A C 1
ATOM 2447 O O . ALA A 1 300 ? -9.324 -3.964 30.895 1.00 95.69 300 ALA A O 1
ATOM 2448 N N . ALA A 1 301 ? -10.815 -5.182 29.747 1.00 94.69 301 ALA A N 1
ATOM 2449 C CA . ALA A 1 301 ? -10.390 -6.479 30.275 1.00 94.69 301 ALA A CA 1
ATOM 2450 C C . ALA A 1 301 ? -9.225 -7.110 29.480 1.00 94.69 301 ALA A C 1
ATOM 2452 O O . ALA A 1 301 ? -8.660 -8.121 29.904 1.00 94.69 301 ALA A O 1
ATOM 2453 N N . GLY A 1 302 ? -8.864 -6.540 28.329 1.00 92.56 302 GLY A N 1
ATOM 2454 C CA . GLY A 1 302 ? -7.863 -7.081 27.415 1.00 92.56 302 GLY A CA 1
ATOM 2455 C C . GLY A 1 302 ? -6.432 -7.019 27.954 1.00 92.56 302 GLY A C 1
ATOM 2456 O O . GLY A 1 302 ? -6.114 -6.268 28.879 1.00 92.56 302 GLY A O 1
ATOM 2457 N N . SER A 1 303 ? -5.547 -7.809 27.344 1.00 92.62 303 SER A N 1
ATOM 2458 C CA . SER A 1 303 ? -4.149 -7.979 27.769 1.00 92.62 303 SER A CA 1
ATOM 2459 C C . SER A 1 303 ? -3.359 -6.664 27.768 1.00 92.62 303 SER A C 1
ATOM 2461 O O . SER A 1 303 ? -2.609 -6.405 28.707 1.00 92.62 303 SER A O 1
ATOM 2463 N N . PHE A 1 304 ? -3.614 -5.776 26.799 1.00 93.94 304 PHE A N 1
ATOM 2464 C CA . PHE A 1 304 ? -3.024 -4.432 26.760 1.00 93.94 304 PHE A CA 1
ATOM 2465 C C . PHE A 1 304 ? -3.396 -3.588 27.992 1.00 93.94 304 PHE A C 1
ATOM 2467 O O . PHE A 1 304 ? -2.517 -3.044 28.657 1.00 93.94 304 PHE A O 1
ATOM 2474 N N . ALA A 1 305 ? -4.688 -3.505 28.337 1.00 93.06 305 ALA A N 1
ATOM 2475 C CA . ALA A 1 305 ? -5.165 -2.700 29.465 1.00 93.06 305 ALA A CA 1
ATOM 2476 C C . ALA A 1 305 ? -4.676 -3.245 30.815 1.00 93.06 305 ALA A C 1
ATOM 2478 O O . ALA A 1 305 ? -4.320 -2.476 31.708 1.00 93.06 305 ALA A O 1
ATOM 2479 N N . ARG A 1 306 ? -4.608 -4.577 30.941 1.00 93.06 306 ARG A N 1
ATOM 2480 C CA . ARG A 1 306 ? -4.057 -5.262 32.119 1.00 93.06 306 ARG A CA 1
ATOM 2481 C C . ARG A 1 306 ? -2.526 -5.261 32.164 1.00 93.06 306 ARG A C 1
ATOM 2483 O O . ARG A 1 306 ? -1.972 -5.610 33.201 1.00 93.06 306 ARG A O 1
ATOM 2490 N N . ARG A 1 307 ? -1.859 -4.861 31.075 1.00 91.75 307 ARG A N 1
ATOM 2491 C CA . ARG A 1 307 ? -0.401 -4.918 30.886 1.00 91.75 307 ARG A CA 1
ATOM 2492 C C . ARG A 1 307 ? 0.179 -6.321 31.082 1.00 91.75 307 ARG A C 1
ATOM 2494 O O . ARG A 1 307 ? 1.220 -6.471 31.706 1.00 91.75 307 ARG A O 1
ATOM 2501 N N . VAL A 1 308 ? -0.513 -7.336 30.568 1.00 90.94 308 VAL A N 1
ATOM 2502 C CA . VAL A 1 308 ? -0.090 -8.740 30.675 1.00 90.94 308 VAL A CA 1
ATOM 2503 C C . VAL A 1 308 ? 0.332 -9.248 29.306 1.00 90.94 308 VAL A C 1
ATOM 2505 O O . VAL A 1 308 ? -0.464 -9.263 28.371 1.00 90.94 308 VAL A O 1
ATOM 2508 N N . THR A 1 309 ? 1.586 -9.650 29.176 1.00 90.81 309 THR A N 1
ATOM 2509 C CA . THR A 1 309 ? 2.145 -10.223 27.947 1.00 90.81 309 THR A CA 1
ATOM 2510 C C . THR A 1 309 ? 1.764 -11.694 27.789 1.00 90.81 309 THR A C 1
ATOM 2512 O O . THR A 1 309 ? 1.434 -12.383 28.754 1.00 90.81 309 THR A O 1
ATOM 2515 N N . ARG A 1 310 ? 1.841 -12.212 26.559 1.00 87.75 310 ARG A N 1
ATOM 2516 C CA . ARG A 1 310 ? 1.528 -13.621 26.274 1.00 87.75 310 ARG A CA 1
ATOM 2517 C C . ARG A 1 310 ? 2.422 -14.588 27.066 1.00 87.75 310 ARG A C 1
ATOM 2519 O O . ARG A 1 310 ? 1.946 -15.618 27.543 1.00 87.75 310 ARG A O 1
ATOM 2526 N N . SER A 1 311 ? 3.702 -14.248 27.234 1.00 81.25 311 SER A N 1
ATOM 2527 C CA . SER A 1 311 ? 4.646 -15.018 28.053 1.00 81.25 311 SER A CA 1
ATOM 2528 C C . SER A 1 311 ? 4.186 -15.112 29.508 1.00 81.25 311 SER A C 1
ATOM 2530 O O . SER A 1 311 ? 4.108 -16.216 30.044 1.00 81.25 311 SER A O 1
ATOM 2532 N N . GLU A 1 312 ? 3.778 -13.995 30.113 1.00 80.00 312 GLU A N 1
ATOM 2533 C CA . GLU A 1 312 ? 3.300 -13.958 31.502 1.00 80.00 312 GLU A CA 1
ATOM 2534 C C . GLU A 1 312 ? 2.006 -14.774 31.692 1.00 80.00 312 GLU A C 1
ATOM 2536 O O . GLU A 1 312 ? 1.855 -15.463 32.703 1.00 80.00 312 GLU A O 1
ATOM 2541 N N . GLU A 1 313 ? 1.092 -14.778 30.711 1.00 80.81 313 GLU A N 1
ATOM 2542 C CA . GLU A 1 313 ? -0.111 -15.628 30.756 1.00 80.81 313 GLU A CA 1
ATOM 2543 C C . GLU A 1 313 ? 0.242 -17.123 30.700 1.00 80.81 313 GLU A C 1
ATOM 2545 O O . GLU A 1 313 ? -0.331 -17.932 31.437 1.00 80.81 313 GLU A O 1
ATOM 2550 N N . SER A 1 314 ? 1.219 -17.497 29.869 1.00 74.69 314 SER A N 1
ATOM 2551 C CA . SER A 1 314 ? 1.668 -18.887 29.743 1.00 74.69 314 SER A CA 1
ATOM 2552 C C . SER A 1 314 ? 2.400 -19.399 30.993 1.00 74.69 314 SER A C 1
ATOM 2554 O O . SER A 1 314 ? 2.198 -20.544 31.409 1.00 74.69 314 SER A O 1
ATOM 2556 N N . GLU A 1 315 ? 3.187 -18.543 31.650 1.00 67.56 315 GLU A N 1
ATOM 2557 C CA . GLU A 1 315 ? 3.864 -18.852 32.912 1.00 67.56 315 GLU A CA 1
ATOM 2558 C C . GLU A 1 315 ? 2.869 -18.967 34.074 1.00 67.56 315 GLU A C 1
ATOM 2560 O O . GLU A 1 315 ? 2.934 -19.919 34.858 1.00 67.56 315 GLU A O 1
ATOM 2565 N N . GLY A 1 316 ? 1.884 -18.064 34.144 1.00 62.16 316 GLY A N 1
ATOM 2566 C CA . GLY A 1 316 ? 0.790 -18.132 35.113 1.00 62.16 316 GLY A CA 1
ATOM 2567 C C . GLY A 1 316 ? -0.039 -19.415 34.974 1.00 62.16 316 GLY A C 1
ATOM 2568 O O . GLY A 1 316 ? -0.307 -20.084 35.976 1.00 62.16 316 GLY A O 1
ATOM 2569 N N . ALA A 1 317 ? -0.358 -19.824 33.740 1.00 60.78 317 ALA A N 1
ATOM 2570 C CA . ALA A 1 317 ? -1.084 -21.063 33.449 1.00 60.78 317 ALA A CA 1
ATOM 2571 C C . ALA A 1 317 ? -0.292 -22.335 33.816 1.00 60.78 317 ALA A C 1
ATOM 2573 O O . ALA A 1 317 ? -0.878 -23.317 34.278 1.00 60.78 317 ALA A O 1
ATOM 2574 N N . ASN A 1 318 ? 1.036 -22.320 33.660 1.00 52.81 318 ASN A N 1
ATOM 2575 C CA . ASN A 1 318 ? 1.904 -23.423 34.084 1.00 52.81 318 ASN A CA 1
ATOM 2576 C C . ASN A 1 318 ? 2.133 -23.453 35.605 1.00 52.81 318 ASN A C 1
ATOM 2578 O O . ASN A 1 318 ? 2.278 -24.535 36.176 1.00 52.81 318 ASN A O 1
ATOM 2582 N N . SER A 1 319 ? 2.106 -22.304 36.286 1.00 50.69 319 SER A N 1
ATOM 2583 C CA . SER A 1 319 ? 2.214 -22.237 37.750 1.00 50.69 319 SER A CA 1
ATOM 2584 C C . SER A 1 319 ? 1.006 -22.870 38.463 1.00 50.69 319 SER A C 1
ATOM 2586 O O . SER A 1 319 ? 1.178 -23.533 39.485 1.00 50.69 319 SER A O 1
ATOM 2588 N N . GLY A 1 320 ? -0.190 -22.781 37.863 1.00 47.84 320 GLY A N 1
ATOM 2589 C CA . GLY A 1 320 ? -1.419 -23.432 38.339 1.00 47.84 320 GLY A CA 1
ATOM 2590 C C . GLY A 1 320 ? -1.460 -24.955 38.151 1.00 47.84 320 GLY A C 1
ATOM 2591 O O . GLY A 1 320 ? -2.367 -25.609 38.659 1.00 47.84 320 GLY A O 1
ATOM 2592 N N . LYS A 1 321 ? -0.477 -25.532 37.445 1.00 45.75 321 LYS A N 1
ATOM 2593 C CA . LYS A 1 321 ? -0.306 -26.983 37.253 1.00 45.75 321 LYS A CA 1
ATOM 2594 C C . LYS A 1 321 ? 0.811 -27.585 38.111 1.00 45.75 321 LYS A C 1
ATOM 2596 O O . LYS A 1 321 ? 1.133 -28.758 37.929 1.00 45.75 321 LYS A O 1
ATOM 2601 N N . LYS A 1 322 ? 1.403 -26.839 39.055 1.00 37.81 322 LYS A N 1
ATOM 2602 C CA . LYS A 1 322 ? 2.297 -27.448 40.051 1.00 37.81 322 LYS A CA 1
ATOM 2603 C C . LYS A 1 322 ? 1.478 -28.340 40.983 1.00 37.81 322 LYS A C 1
ATOM 2605 O O . LYS A 1 322 ? 0.766 -27.868 41.861 1.00 37.81 322 LYS A O 1
ATOM 2610 N N . THR A 1 323 ? 1.594 -29.638 40.721 1.00 37.16 323 THR A N 1
ATOM 2611 C CA . THR A 1 323 ? 1.151 -30.782 41.512 1.00 37.16 323 THR A CA 1
ATOM 2612 C C . THR A 1 323 ? 1.147 -30.476 43.006 1.00 37.16 323 THR A C 1
ATOM 2614 O O . THR A 1 323 ? 2.197 -30.225 43.599 1.00 37.16 323 THR A O 1
ATOM 2617 N N . ILE A 1 324 ? -0.038 -30.542 43.614 1.00 38.00 324 ILE A N 1
ATOM 2618 C CA . ILE A 1 324 ? -0.188 -30.714 45.056 1.00 38.00 324 ILE A CA 1
ATOM 2619 C C . ILE A 1 324 ? 0.415 -32.088 45.367 1.00 38.00 324 ILE A C 1
ATOM 2621 O O . ILE A 1 324 ? -0.237 -33.113 45.178 1.00 38.00 324 ILE A O 1
ATOM 2625 N N . TYR A 1 325 ? 1.682 -32.125 45.778 1.00 33.50 325 TYR A N 1
ATOM 2626 C CA . TYR A 1 325 ? 2.202 -33.275 46.507 1.00 33.50 325 TYR A CA 1
ATOM 2627 C C . TYR A 1 325 ? 1.526 -33.244 47.876 1.00 33.50 325 TYR A C 1
ATOM 2629 O O . TYR A 1 325 ? 1.882 -32.444 48.739 1.00 33.50 325 TYR A O 1
ATOM 2637 N N . ILE A 1 326 ? 0.481 -34.057 48.028 1.00 35.84 326 ILE A N 1
ATOM 2638 C CA . ILE A 1 326 ? -0.046 -34.405 49.343 1.00 35.84 326 ILE A CA 1
ATOM 2639 C C . ILE A 1 326 ? 0.997 -35.337 49.949 1.00 35.84 326 ILE A C 1
ATOM 2641 O O . ILE A 1 326 ? 1.162 -36.467 49.494 1.00 35.84 326 ILE A O 1
ATOM 2645 N N . ASP A 1 327 ? 1.736 -34.817 50.918 1.00 34.53 327 ASP A N 1
ATOM 2646 C CA . ASP A 1 327 ? 2.600 -35.606 51.780 1.00 34.53 327 ASP A CA 1
ATOM 2647 C C . ASP A 1 327 ? 1.712 -36.565 52.586 1.00 34.53 327 ASP A C 1
ATOM 2649 O O . ASP A 1 327 ? 0.826 -36.134 53.327 1.00 34.53 327 ASP A O 1
ATOM 2653 N N . SER A 1 328 ? 1.873 -37.867 52.360 1.00 35.06 328 SER A N 1
ATOM 2654 C CA . SER A 1 328 ? 1.143 -38.911 53.076 1.00 35.06 328 SER A CA 1
ATOM 2655 C C . SER A 1 328 ? 2.119 -39.910 53.688 1.00 35.06 328 SER A C 1
ATOM 2657 O O . SER A 1 328 ? 2.074 -41.101 53.384 1.00 35.06 328 SER A O 1
ATOM 2659 N N . GLU A 1 329 ? 2.995 -39.437 54.570 1.00 37.06 329 GLU A N 1
ATOM 2660 C CA . GLU A 1 329 ? 3.589 -40.273 55.615 1.00 37.06 329 GLU A CA 1
ATOM 2661 C C . GLU A 1 329 ? 2.861 -40.047 56.939 1.00 37.06 329 GLU A C 1
ATOM 2663 O O . GLU A 1 329 ? 3.349 -39.394 57.848 1.00 37.06 329 GLU A O 1
ATOM 2668 N N . GLU A 1 330 ? 1.665 -40.619 57.052 1.00 37.44 330 GLU A N 1
ATOM 2669 C CA . GLU A 1 330 ? 1.114 -41.053 58.335 1.00 37.44 330 GLU A CA 1
ATOM 2670 C C . GLU A 1 330 ? -0.121 -41.903 58.045 1.00 37.44 330 GLU A C 1
ATOM 2672 O O . GLU A 1 330 ? -1.178 -41.365 57.734 1.00 37.44 330 GLU A O 1
ATOM 2677 N N . THR A 1 331 ? 0.017 -43.237 58.081 1.00 30.78 331 THR A N 1
ATOM 2678 C CA . THR A 1 331 ? -0.947 -44.190 58.677 1.00 30.78 331 THR A CA 1
ATOM 2679 C C . THR A 1 331 ? -0.459 -45.641 58.487 1.00 30.78 331 THR A C 1
ATOM 2681 O O . THR A 1 331 ? -0.697 -46.272 57.467 1.00 30.78 331 THR A O 1
ATOM 2684 N N . ARG A 1 332 ? 0.128 -46.160 59.576 1.00 31.36 332 ARG A N 1
ATOM 2685 C CA . ARG A 1 332 ? -0.042 -47.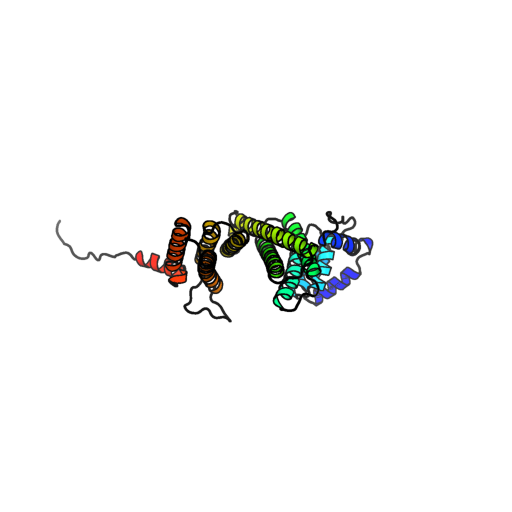510 60.162 1.00 31.36 332 ARG A CA 1
ATOM 2686 C C . ARG A 1 332 ? 0.643 -48.748 59.555 1.00 31.36 332 ARG A C 1
ATOM 2688 O O . ARG A 1 332 ? 0.248 -49.308 58.543 1.00 31.36 332 ARG A O 1
ATOM 2695 N N . MET A 1 333 ? 1.550 -49.268 60.390 1.00 34.78 333 MET A N 1
ATOM 2696 C CA . MET A 1 333 ? 1.788 -50.691 60.656 1.00 34.78 333 MET A CA 1
ATOM 2697 C C . MET A 1 333 ? 0.506 -51.499 60.958 1.00 34.78 333 MET A C 1
ATOM 2699 O O . MET A 1 333 ? -0.468 -50.931 61.457 1.00 34.78 333 MET A O 1
ATOM 2703 N N . ALA A 1 334 ? 0.644 -52.832 60.820 1.00 30.48 334 ALA A N 1
ATOM 2704 C CA . ALA A 1 334 ? -0.261 -53.961 61.134 1.00 30.48 334 ALA A CA 1
ATOM 2705 C C . ALA A 1 334 ? -0.899 -54.559 59.853 1.00 30.48 334 ALA A C 1
ATOM 2707 O O . ALA A 1 334 ? -1.498 -53.823 59.084 1.00 30.48 334 ALA A O 1
ATOM 2708 N N . THR A 1 335 ? -0.815 -55.851 59.506 1.00 30.94 335 THR A N 1
ATOM 2709 C CA . THR A 1 335 ? -0.480 -57.079 60.250 1.00 30.94 335 THR A CA 1
ATOM 2710 C C . THR A 1 335 ? -0.247 -58.229 59.244 1.00 30.94 335 THR A C 1
ATOM 2712 O O . THR A 1 335 ? -0.953 -58.273 58.241 1.00 30.94 335 THR A O 1
ATOM 2715 N N . VAL A 1 336 ? 0.636 -59.172 59.617 1.00 34.22 336 VAL A N 1
ATOM 2716 C CA . VAL A 1 336 ? 0.913 -60.538 59.080 1.00 34.22 336 VAL A CA 1
ATOM 2717 C C . VAL A 1 336 ? 1.494 -60.662 57.673 1.00 34.22 336 VAL A C 1
ATOM 2719 O O . VAL A 1 336 ? 0.761 -60.460 56.685 1.00 34.22 336 VAL A O 1
#

Organism: NCBI:txid1464854

pLDDT: mean 90.83, std 14.4, range [30.48, 98.81]

InterPro domains:
  IPR011990 Tetratricopeptide-like helical domain superfamily [G3DSA:1.25.40.10] (22-267)
  IPR011990 Tetratricopeptide-like helical domain superfamily [SSF48452] (27-147)
  IPR033053 Histone transcription regulator 3/CABIN1 [PTHR15502] (2-321)

Foldseek 3Di:
DVVLLVVLVVVLVVDDPLQQLVVCLVVLVCCLQVNDVDRDDNPRHDPPVCLCSLVVNLVVCLVVLVLVSNLSSLSSNCSRVVLPLVSLLSNLVSLLVVLVVVVVVPDDDPDPVVSVSSLSSSLSSLVSSCVSPVLDLVSLLSLLVSLVVLLVVLVVCLVPDPDDDPVRVVVSVVSNVVSLVSNLVSLVSSLVSCPDPVNVVDDPCLLVSLQSNLVSCVVVVHDPVRSLVSLVVSLVSCLVVFFFQDPDADDVDGGRCNVVNVCSLVVLVVVLVVVVVVQVPHDDDPVSVVVNVVSVVDSCVDCNVVRHHPVNVVVVVVVVPPDPPPDPPDDDDDDD

Radius of gyration: 27.1 Å; chains: 1; bounding box: 64×87×93 Å